Protein AF-D8PUA5-F1 (afdb_monomer_lite)

Organism: Schizophyllum commune (strain H4-8 / FGSC 9210) (NCBI:txid578458)

Radius of gyration: 81.27 Å; chains: 1; bounding box: 158×99×248 Å

Foldseek 3Di:
DDDDDDDDDDDDDDDDDDDDDDDDDDDDDDDDDDDDDDDDDDDDDDDDDDDDDDDDDDDDDDDDDDDDDDDDDDPVVVVVVVPDDDDDDDDDDPPDDPDDPDDDDDDDDDPDDPDPDPDDPPDPPPDPPQPVVNVVVVVVVVVVVVVVVVVVVVVVVVVCVVCPPPVVVVVVVVVVVVVVVVVVVVVVVVVVVVVVVVVVVVVVVVVVVVVVVVVVVVVVVVVVVVVVVVVVVVVVVVVVVVVVVVVVVVVVVVVVVVVVVVVVVVVVVVVVVVVVVVVVCCCVVPVVVVVVVVVVVVVVVVVVVVVVVVVVVVVVVVVVVVVVVVVVVVVPDDPDD

Structure (mmCIF, N/CA/C/O backbone):
data_AF-D8PUA5-F1
#
_entry.id   AF-D8PUA5-F1
#
loop_
_atom_site.group_PDB
_atom_site.id
_atom_site.type_symbol
_atom_site.label_atom_id
_atom_site.label_alt_id
_atom_site.label_comp_id
_atom_site.label_asym_id
_atom_site.label_entity_id
_atom_site.label_seq_id
_atom_site.pdbx_PDB_ins_code
_atom_site.Cartn_x
_atom_site.Cartn_y
_atom_site.Cartn_z
_atom_site.occupancy
_atom_site.B_iso_or_equiv
_atom_site.auth_seq_id
_atom_site.auth_comp_id
_atom_site.auth_asym_id
_atom_site.auth_atom_id
_atom_site.pdbx_PDB_model_num
ATOM 1 N N . MET A 1 1 ? -29.121 -12.055 -41.784 1.00 39.28 1 MET A N 1
ATOM 2 C CA . MET A 1 1 ? -27.957 -11.523 -42.517 1.00 39.28 1 MET A CA 1
ATOM 3 C C . MET A 1 1 ? -28.320 -10.148 -43.047 1.00 39.28 1 MET A C 1
ATOM 5 O O . MET A 1 1 ? -29.285 -10.044 -43.784 1.00 39.28 1 MET A O 1
ATOM 9 N N . SER A 1 2 ? -27.565 -9.148 -42.591 1.00 42.25 2 SER A N 1
ATOM 10 C CA . SER A 1 2 ? -27.255 -7.866 -43.242 1.00 42.25 2 SER A CA 1
ATOM 11 C C . SER A 1 2 ? -28.384 -6.926 -43.679 1.00 42.25 2 SER A C 1
ATOM 13 O O . SER A 1 2 ? -28.923 -7.072 -44.767 1.00 42.25 2 SER A O 1
ATOM 15 N N . SER A 1 3 ? -28.569 -5.850 -42.907 1.00 42.25 3 SER A N 1
ATOM 16 C CA . SER A 1 3 ? -28.647 -4.477 -43.440 1.00 42.25 3 SER A CA 1
ATOM 17 C C . SER A 1 3 ? -28.652 -3.471 -42.282 1.00 42.25 3 SER A C 1
ATOM 19 O O . SER A 1 3 ? -29.702 -3.151 -41.731 1.00 42.25 3 SER A O 1
ATOM 21 N N . ALA A 1 4 ? -27.467 -2.990 -41.903 1.00 40.47 4 ALA A N 1
ATOM 22 C CA . ALA A 1 4 ? -27.287 -1.814 -41.058 1.00 40.47 4 ALA A CA 1
ATOM 23 C C . ALA A 1 4 ? -26.462 -0.796 -41.855 1.00 40.47 4 ALA A C 1
ATOM 25 O O . ALA A 1 4 ? -25.306 -1.059 -42.183 1.00 40.47 4 ALA A O 1
ATOM 26 N N . LEU A 1 5 ? -27.078 0.337 -42.195 1.00 46.88 5 LEU A N 1
ATOM 27 C CA . LEU A 1 5 ? -26.419 1.520 -42.738 1.00 46.88 5 LEU A CA 1
ATOM 28 C C . LEU A 1 5 ? -26.983 2.762 -42.037 1.00 46.88 5 LEU A C 1
ATOM 30 O O . LEU A 1 5 ? -28.173 3.039 -42.119 1.00 46.88 5 LEU A O 1
ATOM 34 N N . ASN A 1 6 ? -26.072 3.443 -41.340 1.00 43.44 6 ASN A N 1
ATOM 35 C CA . ASN A 1 6 ? -25.938 4.878 -41.077 1.00 43.44 6 ASN A CA 1
ATOM 36 C C . ASN A 1 6 ? -27.179 5.773 -40.924 1.00 43.44 6 ASN A C 1
ATOM 38 O O . ASN A 1 6 ? -27.839 6.089 -41.906 1.00 43.44 6 ASN A O 1
ATOM 42 N N . SER A 1 7 ? -27.273 6.421 -39.755 1.00 44.41 7 SER A N 1
ATOM 43 C CA . SER A 1 7 ? -27.306 7.895 -39.676 1.00 44.41 7 SER A CA 1
ATOM 44 C C . SER A 1 7 ? -27.068 8.376 -38.235 1.00 44.41 7 SER A C 1
ATOM 46 O O . SER A 1 7 ? -27.953 8.271 -37.390 1.00 44.41 7 SER A O 1
ATOM 48 N N . MET A 1 8 ? -25.885 8.925 -37.962 1.00 43.50 8 MET A N 1
ATOM 49 C CA . MET A 1 8 ? -25.609 9.779 -36.799 1.00 43.50 8 MET A CA 1
ATOM 50 C C . MET A 1 8 ? -25.380 11.200 -37.319 1.00 43.50 8 MET A C 1
ATOM 52 O O . MET A 1 8 ? -24.553 11.353 -38.222 1.00 43.50 8 MET A O 1
ATOM 56 N N . PRO A 1 9 ? -26.057 12.231 -36.787 1.00 54.94 9 PRO A N 1
ATOM 57 C CA . PRO A 1 9 ? -25.604 13.600 -36.915 1.00 54.94 9 PRO A CA 1
ATOM 58 C C . PRO A 1 9 ? -24.813 14.029 -35.673 1.00 54.94 9 PRO A C 1
ATOM 60 O O . PRO A 1 9 ? -25.189 13.782 -34.529 1.00 54.94 9 PRO A O 1
ATOM 63 N N . ASP A 1 10 ? -23.702 14.680 -35.978 1.00 37.09 10 ASP A N 1
ATOM 64 C CA . ASP A 1 10 ? -22.802 15.442 -35.126 1.00 37.09 10 ASP A CA 1
ATOM 65 C C . ASP A 1 10 ? -23.525 16.618 -34.447 1.00 37.09 10 ASP A C 1
ATOM 67 O O . ASP A 1 10 ? -24.213 17.382 -35.124 1.00 37.09 10 ASP A O 1
ATOM 71 N N . LEU A 1 11 ? -23.353 16.782 -33.131 1.00 40.22 11 LEU A N 1
ATOM 72 C CA . LEU A 1 11 ? -23.628 18.034 -32.421 1.00 40.22 11 LEU A CA 1
ATOM 73 C C . LEU A 1 11 ? -22.627 18.212 -31.275 1.00 40.22 11 LEU A C 1
ATOM 75 O O . LEU A 1 11 ? -22.753 17.666 -30.179 1.00 40.22 11 LEU A O 1
ATOM 79 N N . SER A 1 12 ? -21.635 19.040 -31.568 1.00 39.84 12 SER A N 1
ATOM 80 C CA . SER A 1 12 ? -20.744 19.704 -30.634 1.00 39.84 12 SER A CA 1
ATOM 81 C C . SER A 1 12 ? -21.502 20.775 -29.840 1.00 39.84 12 SER A C 1
ATOM 83 O O . SER A 1 12 ? -21.966 21.762 -30.401 1.00 39.84 12 SER A O 1
ATOM 85 N N . ILE A 1 13 ? -21.586 20.616 -28.516 1.00 41.22 13 ILE A N 1
ATOM 86 C CA . ILE A 1 13 ? -21.896 21.707 -27.581 1.00 41.22 13 ILE A CA 1
ATOM 87 C C . ILE A 1 13 ? -20.885 21.651 -26.437 1.00 41.22 13 ILE A C 1
ATOM 89 O O . ILE A 1 13 ? -20.855 20.734 -25.619 1.00 41.22 13 ILE A O 1
ATOM 93 N N . ALA A 1 14 ? -20.020 22.659 -26.427 1.00 42.94 14 ALA A N 1
ATOM 94 C CA . ALA A 1 14 ? -19.209 23.047 -25.294 1.00 42.94 14 ALA A CA 1
ATOM 95 C C . ALA A 1 14 ? -20.002 24.076 -24.486 1.00 42.94 14 ALA A C 1
ATOM 97 O O . ALA A 1 14 ? -20.440 25.068 -25.064 1.00 42.94 14 ALA A O 1
ATOM 98 N N . GLN A 1 15 ? -20.136 23.883 -23.171 1.00 41.97 15 GLN A N 1
ATOM 99 C CA . GLN A 1 15 ? -20.240 24.990 -22.219 1.00 41.97 15 GLN A CA 1
ATOM 100 C C . GLN A 1 15 ? -19.964 24.527 -20.779 1.00 41.97 15 GLN A C 1
ATOM 102 O O . GLN A 1 15 ? -20.654 23.696 -20.199 1.00 41.97 15 GLN A O 1
ATOM 107 N N . SER A 1 16 ? -18.877 25.101 -20.267 1.00 42.56 16 SER A N 1
ATOM 108 C CA . SER A 1 16 ? -18.397 25.222 -18.890 1.00 42.56 16 SER A CA 1
ATOM 109 C C . SER A 1 16 ? -19.487 25.482 -17.843 1.00 42.56 16 SER A C 1
ATOM 111 O O . SER A 1 16 ? -20.170 26.494 -17.959 1.00 42.56 16 SER A O 1
ATOM 113 N N . VAL A 1 17 ? -19.549 24.657 -16.782 1.00 40.66 17 VAL A N 1
ATOM 114 C CA . VAL A 1 17 ? -20.020 25.045 -15.433 1.00 40.66 17 VAL A CA 1
ATOM 115 C C . VAL A 1 17 ? -19.382 24.141 -14.354 1.00 40.66 17 VAL A C 1
ATOM 117 O O . VAL A 1 17 ? -19.617 22.939 -14.345 1.00 40.66 17 VAL A O 1
ATOM 120 N N . GLY A 1 18 ? -18.652 24.745 -13.403 1.00 35.59 18 GLY A N 1
ATOM 121 C CA . GLY A 1 18 ? -18.771 24.427 -11.966 1.00 35.59 18 GLY A CA 1
ATOM 122 C C . GLY A 1 18 ? -17.782 23.452 -11.302 1.00 35.59 18 GLY A C 1
ATOM 123 O O . GLY A 1 18 ? -18.088 22.275 -11.166 1.00 35.59 18 GLY A O 1
ATOM 124 N N . ASN A 1 19 ? -16.700 23.984 -10.715 1.00 41.50 19 ASN A N 1
ATOM 125 C CA . ASN A 1 19 ? -16.002 23.388 -9.562 1.00 41.50 19 ASN A CA 1
ATOM 126 C C . ASN A 1 19 ? -16.194 24.307 -8.336 1.00 41.50 19 ASN A C 1
ATOM 128 O O . ASN A 1 19 ? -15.905 25.499 -8.463 1.00 41.50 19 ASN A O 1
ATOM 132 N N . PRO A 1 20 ? -16.617 23.812 -7.158 1.00 52.25 20 PRO A N 1
ATOM 133 C CA . PRO A 1 20 ? -16.499 24.551 -5.904 1.00 52.25 20 PRO A CA 1
ATOM 134 C C . PRO A 1 20 ? -15.255 24.109 -5.109 1.00 52.25 20 PRO A C 1
ATOM 136 O O . PRO A 1 20 ? -15.125 22.946 -4.729 1.00 52.25 20 PRO A O 1
ATOM 139 N N . GLU A 1 21 ? -14.349 25.051 -4.831 1.00 42.03 21 GLU A N 1
ATOM 140 C CA . GLU A 1 21 ? -13.255 24.885 -3.867 1.00 42.03 21 GLU A CA 1
ATOM 141 C C . GLU A 1 21 ? -13.767 25.104 -2.434 1.00 42.03 21 GLU A C 1
ATOM 143 O O . GLU A 1 21 ? -14.346 26.142 -2.108 1.00 42.03 21 GLU A O 1
ATOM 148 N N . PHE A 1 22 ? -13.528 24.128 -1.556 1.00 39.06 22 PHE A N 1
ATOM 149 C CA . PHE A 1 22 ? -13.761 24.244 -0.118 1.00 39.06 22 PHE A CA 1
ATOM 150 C C . PHE A 1 22 ? -12.543 24.887 0.559 1.00 39.06 22 PHE A C 1
ATOM 152 O O . PHE A 1 22 ? -11.505 24.252 0.731 1.00 39.06 22 PHE A O 1
ATOM 159 N N . SER A 1 23 ? -12.685 26.147 0.974 1.00 38.56 23 SER A N 1
ATOM 160 C CA . SER A 1 23 ? -11.710 26.871 1.796 1.00 38.56 23 SER A CA 1
ATOM 161 C C . SER A 1 23 ? -12.024 26.678 3.284 1.00 38.56 23 SER A C 1
ATOM 163 O O . SER A 1 23 ? -13.015 27.208 3.789 1.00 38.56 23 SER A O 1
ATOM 165 N N . LEU A 1 24 ? -11.178 25.935 4.001 1.00 47.19 24 LEU A N 1
ATOM 166 C CA . LEU A 1 24 ? -11.279 25.719 5.448 1.00 47.19 24 LEU A CA 1
ATOM 167 C C . LEU A 1 24 ? -10.376 26.692 6.226 1.00 47.19 24 LEU A C 1
ATOM 169 O O . LEU A 1 24 ? -9.161 26.544 6.264 1.00 47.19 24 LEU A O 1
ATOM 173 N N . GLY A 1 25 ? -11.026 27.676 6.853 1.00 38.00 25 GLY A N 1
ATOM 174 C CA . GLY A 1 25 ? -10.937 27.973 8.289 1.00 38.00 25 GLY A CA 1
ATOM 175 C C . GLY A 1 25 ? -9.576 28.229 8.944 1.00 38.00 25 GLY A C 1
ATOM 176 O O . GLY A 1 25 ? -8.865 27.308 9.331 1.00 38.00 25 GLY A O 1
ATOM 177 N N . SER A 1 26 ? -9.323 29.507 9.236 1.00 39.88 26 SER A N 1
ATOM 178 C CA . SER A 1 26 ? -8.392 29.993 10.257 1.00 39.88 26 SER A CA 1
ATOM 179 C C . SER A 1 26 ? -8.729 29.484 11.664 1.00 39.88 26 SER A C 1
ATOM 181 O O . SER A 1 26 ? -9.828 29.727 12.157 1.00 39.88 26 SER A O 1
ATOM 183 N N . ILE A 1 27 ? -7.740 28.911 12.357 1.00 41.44 27 ILE A N 1
ATOM 184 C CA . ILE A 1 27 ? -7.702 28.829 13.823 1.00 41.44 27 ILE A CA 1
ATOM 185 C C . ILE A 1 27 ? -6.272 29.087 14.326 1.00 41.44 27 ILE A C 1
ATOM 187 O O . ILE A 1 27 ? -5.369 28.280 14.137 1.00 41.44 27 ILE A O 1
ATOM 191 N N . SER A 1 28 ? -6.051 30.212 15.001 1.00 38.34 28 SER A N 1
ATOM 192 C CA . SER A 1 28 ? -4.899 30.376 15.895 1.00 38.34 28 SER A CA 1
ATOM 193 C C . SER A 1 28 ? -5.367 31.095 17.153 1.00 38.34 28 SER A C 1
ATOM 195 O O . SER A 1 28 ? -5.605 32.303 17.159 1.00 38.34 28 SER A O 1
ATOM 197 N N . SER A 1 29 ? -5.563 30.288 18.188 1.00 39.47 29 SER A N 1
ATOM 198 C CA . SER A 1 29 ? -6.001 30.624 19.535 1.00 39.47 29 SER A CA 1
ATOM 199 C C . SER A 1 29 ? -4.960 31.439 20.298 1.00 39.47 29 SER A C 1
ATOM 201 O O . SER A 1 29 ? -3.779 31.092 20.322 1.00 39.47 29 SER A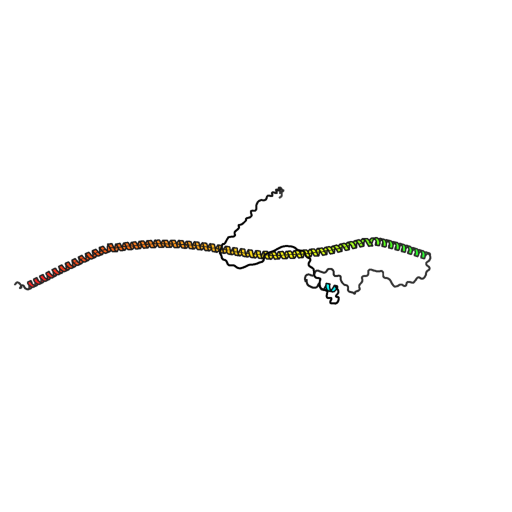 O 1
ATOM 203 N N . GLY A 1 30 ? -5.431 32.480 20.984 1.00 38.94 30 GLY A N 1
ATOM 204 C CA . GLY A 1 30 ? -4.669 33.198 21.994 1.00 38.94 30 GLY A CA 1
ATOM 205 C C . GLY A 1 30 ? -4.496 32.387 23.280 1.00 38.94 30 GLY A C 1
ATOM 206 O O . GLY A 1 30 ? -5.404 31.686 23.721 1.00 38.94 30 GLY A O 1
ATOM 207 N N . PHE A 1 31 ? -3.332 32.544 23.904 1.00 39.53 31 PHE A N 1
ATOM 208 C CA . PHE A 1 31 ? -3.098 32.205 25.302 1.00 39.53 31 PHE A CA 1
ATOM 209 C C . PHE A 1 31 ? -2.281 33.327 25.951 1.00 39.53 31 PHE A C 1
ATOM 211 O O . PHE A 1 31 ? -1.366 33.881 25.341 1.00 39.53 31 PHE A O 1
ATOM 218 N N . SER A 1 32 ? -2.660 33.695 27.173 1.00 34.50 32 SER A N 1
ATOM 219 C CA . SER A 1 32 ? -2.271 34.924 27.864 1.00 34.50 32 SER A CA 1
ATOM 220 C C . SER A 1 32 ? -1.604 34.628 29.219 1.00 34.50 32 SER A C 1
ATOM 222 O O . SER A 1 32 ? -2.211 33.969 30.057 1.00 34.50 32 SER A O 1
ATOM 224 N N . THR A 1 33 ? -0.438 35.268 29.454 1.00 39.69 33 THR A N 1
ATOM 225 C CA . THR A 1 33 ? 0.183 35.750 30.735 1.00 39.69 33 THR A CA 1
ATOM 226 C C . THR A 1 33 ? 0.835 34.769 31.746 1.00 39.69 33 THR A C 1
ATOM 228 O O . THR A 1 33 ? 0.482 33.595 31.705 1.00 39.69 33 THR A O 1
ATOM 231 N N . PRO A 1 34 ? 1.712 35.213 32.713 1.00 56.69 34 PRO A N 1
ATOM 232 C CA . PRO A 1 34 ? 2.270 36.572 32.999 1.00 56.69 34 PRO A CA 1
ATOM 233 C C . PRO A 1 34 ? 3.797 36.723 33.369 1.00 56.69 34 PRO A C 1
ATOM 235 O O . PRO A 1 34 ? 4.463 35.796 33.804 1.00 56.69 34 PRO A O 1
ATOM 238 N N . ALA A 1 35 ? 4.278 37.985 33.275 1.00 37.44 35 ALA A N 1
ATOM 239 C CA . ALA A 1 35 ? 5.205 38.804 34.117 1.00 37.44 35 ALA A CA 1
ATOM 240 C C . ALA A 1 35 ? 6.590 38.327 34.676 1.00 37.44 35 ALA A C 1
ATOM 242 O O . ALA A 1 35 ? 6.645 37.475 35.551 1.00 37.44 35 ALA A O 1
ATOM 243 N N . ARG A 1 36 ? 7.684 39.094 34.407 1.00 35.47 36 ARG A N 1
ATOM 244 C CA . ARG A 1 36 ? 8.315 40.140 35.292 1.00 35.47 36 ARG A CA 1
ATOM 245 C C . ARG A 1 36 ? 9.844 40.376 35.056 1.00 35.47 36 ARG A C 1
ATOM 247 O O . ARG A 1 36 ? 10.670 39.504 35.263 1.00 35.47 36 ARG A O 1
ATOM 254 N N . LYS A 1 37 ? 10.165 41.631 34.689 1.00 39.25 37 LYS A N 1
ATOM 255 C CA . LYS A 1 37 ? 11.396 42.481 34.739 1.00 39.25 37 LYS A CA 1
ATOM 256 C C . LYS A 1 37 ? 12.709 41.963 35.393 1.00 39.25 37 LYS A C 1
ATOM 258 O O . LYS A 1 37 ? 12.671 41.651 36.574 1.00 39.25 37 LYS A O 1
ATOM 263 N N . THR A 1 38 ? 13.869 42.188 34.738 1.00 40.41 38 THR A N 1
ATOM 264 C CA . THR A 1 38 ? 14.977 43.100 35.172 1.00 40.41 38 THR A CA 1
ATOM 265 C C . THR A 1 38 ? 16.041 43.343 34.070 1.00 40.41 38 THR A C 1
ATOM 267 O O . THR A 1 38 ? 16.286 42.515 33.204 1.00 40.41 38 THR A O 1
ATOM 270 N N . ASN A 1 39 ? 16.637 44.543 34.105 1.00 37.12 39 ASN A N 1
ATOM 271 C CA . ASN A 1 39 ? 17.612 45.141 33.178 1.00 37.12 39 ASN A CA 1
ATOM 272 C C . ASN A 1 39 ? 18.956 44.394 33.036 1.00 37.12 39 ASN A C 1
ATOM 274 O O . ASN A 1 39 ? 19.532 44.030 34.058 1.00 37.12 39 ASN A O 1
ATOM 278 N N . ARG A 1 40 ? 19.567 44.429 31.832 1.00 39.44 40 ARG A N 1
ATOM 279 C CA . ARG A 1 40 ? 20.875 45.094 31.561 1.00 39.44 40 ARG A CA 1
ATOM 280 C C . ARG A 1 40 ? 21.362 44.944 30.094 1.00 39.44 40 ARG A C 1
ATOM 282 O O . ARG A 1 40 ? 21.729 43.863 29.669 1.00 39.44 40 ARG A O 1
ATOM 289 N N . ARG A 1 41 ? 21.479 46.101 29.419 1.00 36.84 41 ARG A N 1
ATOM 290 C CA . ARG A 1 41 ? 22.655 46.603 28.657 1.00 36.84 41 ARG A CA 1
ATOM 291 C C . ARG A 1 41 ? 23.083 45.927 27.317 1.00 36.84 41 ARG A C 1
ATOM 293 O O . ARG A 1 41 ? 23.867 44.995 27.307 1.00 36.84 41 ARG A O 1
ATOM 300 N N . VAL A 1 42 ? 22.590 46.527 26.219 1.00 41.94 42 VAL A N 1
ATOM 301 C CA . VAL A 1 42 ? 23.179 46.908 24.890 1.00 41.94 42 VAL A CA 1
ATOM 302 C C . VAL A 1 42 ? 24.698 46.724 24.604 1.00 41.94 42 VAL A C 1
ATOM 304 O O . VAL A 1 42 ? 25.455 46.767 25.574 1.00 41.94 42 VAL A O 1
ATOM 307 N N . PRO A 1 43 ? 25.193 46.787 23.324 1.00 53.00 43 PRO A N 1
ATOM 308 C CA . PRO A 1 43 ? 24.493 46.813 22.008 1.00 53.00 43 PRO A CA 1
ATOM 309 C C . PRO A 1 43 ? 25.191 46.091 20.797 1.00 53.00 43 PRO A C 1
ATOM 311 O O . PRO A 1 43 ? 26.327 45.638 20.890 1.00 53.00 43 PRO A O 1
ATOM 314 N N . SER A 1 44 ? 24.518 46.174 19.628 1.00 34.53 44 SER A N 1
ATOM 315 C CA . SER A 1 44 ? 25.053 46.289 18.241 1.00 34.53 44 SER A CA 1
ATOM 316 C C . SER A 1 44 ? 25.548 45.004 17.540 1.00 34.53 44 SER A C 1
ATOM 318 O O . SER A 1 44 ? 26.221 44.186 18.139 1.00 34.53 44 SER A O 1
ATOM 320 N N . THR A 1 45 ? 25.290 44.736 16.253 1.00 37.88 45 THR A N 1
ATOM 321 C CA . THR A 1 45 ? 25.105 45.616 15.084 1.00 37.88 45 THR A CA 1
ATOM 322 C C . THR A 1 45 ? 24.145 45.005 14.053 1.00 37.88 45 THR A C 1
ATOM 324 O O . THR A 1 45 ? 24.084 43.795 13.854 1.00 37.88 45 THR A O 1
ATOM 327 N N . THR A 1 46 ? 23.396 45.886 13.400 1.00 37.41 46 THR A N 1
ATOM 328 C CA . THR A 1 46 ? 22.442 45.646 12.319 1.00 37.41 46 THR A CA 1
ATOM 329 C C . THR A 1 46 ? 23.095 45.733 10.934 1.00 37.41 46 THR A C 1
ATOM 331 O O . THR A 1 46 ? 23.972 46.560 10.714 1.00 37.41 46 THR A O 1
ATOM 334 N N . SER A 1 47 ? 22.549 44.930 10.017 1.00 39.34 47 SER A N 1
ATOM 335 C CA . SER A 1 47 ? 22.137 45.262 8.640 1.00 39.34 47 SER A CA 1
ATOM 336 C C . SER A 1 47 ? 23.146 45.651 7.543 1.00 39.34 47 SER A C 1
ATOM 338 O O . SER A 1 47 ? 23.820 46.668 7.598 1.00 39.34 47 SER A O 1
ATOM 340 N N . ALA A 1 48 ? 23.076 44.854 6.465 1.00 37.62 48 ALA A N 1
ATOM 341 C CA . ALA A 1 48 ? 22.748 45.233 5.082 1.00 37.62 48 ALA A CA 1
ATOM 342 C C . ALA A 1 48 ? 23.310 46.537 4.493 1.00 37.62 48 ALA A C 1
ATOM 344 O O . ALA A 1 48 ? 22.957 47.612 4.962 1.00 37.62 48 ALA A O 1
ATOM 345 N N . THR A 1 49 ? 23.948 46.451 3.314 1.00 37.88 49 THR A N 1
ATOM 346 C CA . THR A 1 49 ? 23.437 47.075 2.069 1.00 37.88 49 THR A CA 1
ATOM 347 C C . THR A 1 49 ? 24.197 46.635 0.808 1.00 37.88 49 THR A C 1
ATOM 349 O O . THR A 1 49 ? 25.289 46.078 0.855 1.00 37.88 49 THR A O 1
ATOM 352 N N . THR A 1 50 ? 23.529 46.872 -0.317 1.00 43.03 50 THR A N 1
ATOM 353 C CA . THR A 1 50 ? 23.754 46.492 -1.713 1.00 43.03 50 THR A CA 1
ATOM 354 C C . THR A 1 50 ? 24.578 47.507 -2.526 1.00 43.03 50 THR A C 1
ATOM 356 O O . THR A 1 50 ? 24.267 48.692 -2.480 1.00 43.03 50 THR A O 1
ATOM 359 N N . ALA A 1 51 ? 25.460 46.980 -3.395 1.00 39.00 51 ALA A N 1
ATOM 360 C CA . ALA A 1 51 ? 25.942 47.525 -4.687 1.00 39.00 51 ALA A CA 1
ATOM 361 C C . ALA A 1 51 ? 26.867 48.781 -4.687 1.00 39.00 51 ALA A C 1
ATOM 363 O O . ALA A 1 51 ? 27.067 49.412 -3.657 1.00 39.00 51 ALA A O 1
ATOM 364 N N . PRO A 1 52 ? 27.438 49.183 -5.846 1.00 51.59 52 PRO A N 1
ATOM 365 C CA . PRO A 1 52 ? 28.495 48.500 -6.607 1.00 51.59 52 PRO A CA 1
ATOM 366 C C . PRO A 1 52 ? 29.710 49.433 -6.847 1.00 51.59 52 PRO A C 1
ATOM 368 O O . PRO A 1 52 ? 29.543 50.642 -6.986 1.00 51.59 52 PRO A O 1
ATOM 371 N N . SER A 1 53 ? 30.939 48.911 -6.955 1.00 36.34 53 SER A N 1
ATOM 372 C CA . SER A 1 53 ? 32.074 49.741 -7.395 1.00 36.34 53 SER A CA 1
ATOM 373 C C . SER A 1 53 ? 33.150 48.952 -8.137 1.00 36.34 53 SER A C 1
ATOM 375 O O . SER A 1 53 ? 33.567 47.869 -7.731 1.00 36.34 53 SER A O 1
ATOM 377 N N . SER A 1 54 ? 33.555 49.529 -9.261 1.00 52.44 54 SER A N 1
ATOM 378 C CA . SER A 1 54 ? 34.538 49.083 -10.238 1.00 52.44 54 SER A CA 1
ATOM 379 C C . SER A 1 54 ? 35.971 49.391 -9.796 1.00 52.44 54 SER A C 1
ATOM 381 O O . SER A 1 54 ? 36.319 50.559 -9.627 1.00 52.44 54 SER A O 1
ATOM 383 N N . ALA A 1 55 ? 36.827 48.369 -9.719 1.00 49.09 55 ALA A N 1
ATOM 384 C CA . ALA A 1 55 ? 38.283 48.514 -9.782 1.00 49.09 55 ALA A CA 1
ATOM 385 C C . ALA A 1 55 ? 38.925 47.207 -10.301 1.00 49.09 55 ALA A C 1
ATOM 387 O O . ALA A 1 55 ? 38.491 46.125 -9.897 1.00 49.09 55 ALA A O 1
ATOM 388 N N . PRO A 1 56 ? 39.929 47.268 -11.198 1.00 46.28 56 PRO A N 1
ATOM 389 C CA . PRO A 1 56 ? 40.565 46.079 -11.758 1.00 46.28 56 PRO A CA 1
ATOM 390 C C . PRO A 1 56 ? 41.551 45.463 -10.755 1.00 46.28 56 PRO A C 1
ATOM 392 O O . PRO A 1 56 ? 42.470 46.129 -10.281 1.00 46.28 56 PRO A O 1
ATOM 395 N N . VAL A 1 57 ? 41.376 44.177 -10.445 1.00 39.19 57 VAL A N 1
ATOM 396 C CA . VAL A 1 57 ? 42.317 43.405 -9.622 1.00 39.19 57 VAL A CA 1
ATOM 397 C C . VAL A 1 57 ? 43.397 42.802 -10.519 1.00 39.19 57 VAL A C 1
ATOM 399 O O . VAL A 1 57 ? 43.116 42.001 -11.408 1.00 39.19 57 VAL A O 1
ATOM 402 N N . SER A 1 58 ? 44.641 43.205 -10.259 1.00 42.50 58 SER A N 1
ATOM 403 C CA . SER A 1 58 ? 45.869 42.662 -10.837 1.00 42.50 58 SER A CA 1
ATOM 404 C C . SER A 1 58 ? 45.997 41.155 -10.606 1.00 42.50 58 SER A C 1
ATOM 406 O O . SER A 1 58 ? 45.996 40.686 -9.470 1.00 42.50 58 SER A O 1
ATOM 408 N N . THR A 1 59 ? 46.182 40.395 -11.683 1.00 51.66 59 THR A N 1
ATOM 409 C CA . THR A 1 59 ? 46.569 38.980 -11.632 1.00 51.66 59 THR A CA 1
ATOM 410 C C . THR A 1 59 ? 48.084 38.855 -11.415 1.00 51.66 59 THR A C 1
ATOM 412 O O . THR A 1 59 ? 48.835 39.459 -12.185 1.00 51.66 59 THR A O 1
ATOM 415 N N . PRO A 1 60 ? 48.582 38.076 -10.438 1.00 51.78 60 PRO A N 1
ATOM 416 C CA . PRO A 1 60 ? 50.007 37.770 -10.353 1.00 51.78 60 PRO A CA 1
ATOM 417 C C . PRO A 1 60 ? 50.427 36.721 -11.403 1.00 51.78 60 PRO A C 1
ATOM 419 O O . PRO A 1 60 ? 49.709 35.757 -11.664 1.00 51.78 60 PRO A O 1
ATOM 422 N N . SER A 1 61 ? 51.603 36.930 -12.005 1.00 49.97 61 SER A N 1
ATOM 423 C CA . SER A 1 61 ? 52.247 36.083 -13.024 1.00 49.97 61 SER A CA 1
ATOM 424 C C . SER A 1 61 ? 52.525 34.636 -12.564 1.00 49.97 61 SER A C 1
ATOM 426 O O . SER A 1 61 ? 52.751 34.411 -11.373 1.00 49.97 61 SER A O 1
ATOM 428 N N . PRO A 1 62 ? 52.590 33.652 -13.488 1.00 60.72 62 PRO A N 1
ATOM 429 C CA . PRO A 1 62 ? 52.868 32.253 -13.154 1.00 60.72 62 PRO A CA 1
ATOM 430 C C . PRO A 1 62 ? 54.358 32.004 -12.825 1.00 60.72 62 PRO A C 1
ATOM 432 O O . PRO A 1 62 ? 55.227 32.727 -13.322 1.00 60.72 62 PRO A O 1
ATOM 435 N N . PRO A 1 63 ? 54.680 30.976 -12.012 1.00 56.22 63 PRO A N 1
ATOM 436 C CA . PRO A 1 63 ? 56.046 30.694 -11.574 1.00 56.22 63 PRO A CA 1
ATOM 437 C C . PRO A 1 63 ? 56.903 30.029 -12.672 1.00 56.22 63 PRO A C 1
ATOM 439 O O . PRO A 1 63 ? 56.368 29.411 -13.598 1.00 56.22 63 PRO A O 1
ATOM 442 N N . PRO A 1 64 ? 58.245 30.130 -12.580 1.00 51.47 64 PRO A N 1
ATOM 443 C CA . PRO A 1 64 ? 59.159 29.711 -13.636 1.00 51.47 64 PRO A CA 1
ATOM 444 C C . PRO A 1 64 ? 59.336 28.189 -13.724 1.00 51.47 64 PRO A C 1
ATOM 446 O O . PRO A 1 64 ? 59.351 27.457 -12.736 1.00 51.47 64 PRO A O 1
ATOM 449 N N . THR A 1 65 ? 59.534 27.728 -14.957 1.00 45.44 65 THR A N 1
ATOM 450 C CA . THR A 1 65 ? 59.786 26.340 -15.345 1.00 45.44 65 THR A CA 1
ATOM 451 C C . THR A 1 65 ? 61.155 25.848 -14.865 1.00 45.44 65 THR A C 1
ATOM 453 O O . THR A 1 65 ? 62.183 26.330 -15.343 1.00 45.44 65 THR A O 1
ATOM 456 N N . ASN A 1 66 ? 61.188 24.815 -14.020 1.00 38.59 66 ASN A N 1
ATOM 457 C CA . ASN A 1 66 ? 62.408 24.047 -13.763 1.00 38.59 66 ASN A CA 1
ATOM 458 C C . ASN A 1 66 ? 62.527 22.889 -14.763 1.00 38.59 66 ASN A C 1
ATOM 460 O O . ASN A 1 66 ? 61.855 21.864 -14.658 1.00 38.59 66 ASN A O 1
ATOM 464 N N . ARG A 1 67 ? 63.420 23.063 -15.744 1.00 44.66 67 ARG A N 1
ATOM 465 C CA . ARG A 1 67 ? 63.902 22.002 -16.636 1.00 44.66 67 ARG A CA 1
ATOM 466 C C . ARG A 1 67 ? 64.776 21.024 -15.842 1.00 44.66 67 ARG A C 1
ATOM 468 O O . ARG A 1 67 ? 65.908 21.356 -15.503 1.00 44.66 67 ARG A O 1
ATOM 475 N N . ARG A 1 68 ? 64.302 19.793 -15.635 1.00 38.12 68 ARG A N 1
ATOM 476 C CA . ARG A 1 68 ? 65.167 18.616 -15.444 1.00 38.12 68 ARG A CA 1
ATOM 477 C C . ARG A 1 68 ? 65.155 17.786 -16.729 1.00 38.12 68 ARG A C 1
ATOM 479 O O . ARG A 1 68 ? 64.094 17.475 -17.259 1.00 38.12 68 ARG A O 1
ATOM 486 N N . LYS A 1 69 ? 66.353 17.516 -17.253 1.00 50.25 69 LYS A N 1
ATOM 487 C CA . LYS A 1 69 ? 66.619 16.646 -18.406 1.00 50.25 69 LYS A CA 1
ATOM 488 C C . LYS A 1 69 ? 66.345 15.192 -18.011 1.00 50.25 69 LYS A C 1
ATOM 490 O O . LYS A 1 69 ? 66.995 14.710 -17.096 1.00 50.25 69 LYS A O 1
ATOM 495 N N . GLU A 1 70 ? 65.464 14.524 -18.746 1.00 40.06 70 GLU A N 1
ATOM 496 C CA . GLU A 1 70 ? 65.298 13.063 -18.801 1.00 40.06 70 GLU A CA 1
ATOM 497 C C . GLU A 1 70 ? 65.049 12.671 -20.275 1.00 40.06 70 GLU A C 1
ATOM 499 O O . GLU A 1 70 ? 64.589 13.517 -21.057 1.00 40.06 70 GLU A O 1
ATOM 504 N N . PRO A 1 71 ? 65.430 11.455 -20.708 1.00 45.69 71 PRO A N 1
ATOM 505 C CA . PRO A 1 71 ? 65.664 11.133 -22.109 1.00 45.69 71 PRO A CA 1
ATOM 506 C C . PRO A 1 71 ? 64.357 11.033 -22.900 1.00 45.69 71 PRO A C 1
ATOM 508 O O . PRO A 1 71 ? 63.321 10.588 -22.408 1.00 45.69 71 PRO A O 1
ATOM 511 N N . ALA A 1 72 ? 64.414 11.456 -24.162 1.00 48.47 72 ALA A N 1
ATOM 512 C CA . ALA A 1 72 ? 63.275 11.484 -25.066 1.00 48.47 72 ALA A CA 1
ATOM 513 C C . ALA A 1 72 ? 62.735 10.067 -25.338 1.00 48.47 72 ALA A C 1
ATOM 515 O O . ALA A 1 72 ? 63.296 9.312 -26.129 1.00 48.47 72 ALA A O 1
ATOM 516 N N . MET A 1 73 ? 61.610 9.723 -24.713 1.00 51.41 73 MET A N 1
ATOM 517 C CA . MET A 1 73 ? 60.764 8.604 -25.132 1.00 51.41 73 MET A CA 1
ATOM 518 C C . MET A 1 73 ? 59.830 9.084 -26.248 1.00 51.41 73 MET A C 1
ATOM 520 O O . MET A 1 73 ? 59.171 10.117 -26.110 1.00 51.41 73 MET A O 1
ATOM 524 N N . SER A 1 74 ? 59.788 8.352 -27.364 1.00 62.47 74 SER A N 1
ATOM 525 C CA . SER A 1 74 ? 58.967 8.715 -28.521 1.00 62.47 74 SER A CA 1
ATOM 526 C C . SER A 1 74 ? 57.472 8.701 -28.178 1.00 62.47 74 SER A C 1
ATOM 528 O O . SER A 1 74 ? 56.993 7.872 -27.398 1.00 62.47 74 SER A O 1
ATOM 530 N N . LEU A 1 75 ? 56.725 9.621 -28.799 1.00 52.53 75 LEU A N 1
ATOM 531 C CA . LEU A 1 75 ? 55.274 9.791 -28.634 1.00 52.53 75 LEU A CA 1
ATOM 532 C C . LEU A 1 75 ? 54.484 8.486 -28.841 1.00 52.53 75 LEU A C 1
ATOM 534 O O . LEU A 1 75 ? 53.433 8.309 -28.234 1.00 52.53 75 LEU A O 1
ATOM 538 N N . SER A 1 76 ? 55.027 7.538 -29.609 1.00 51.91 76 SER A N 1
ATOM 539 C CA . SER A 1 76 ? 54.429 6.227 -29.869 1.00 51.91 76 SER A CA 1
ATOM 540 C C . SER A 1 76 ? 54.235 5.374 -28.608 1.00 51.91 76 SER A C 1
ATOM 542 O O . SER A 1 76 ? 53.213 4.706 -28.494 1.00 51.91 76 SER A O 1
ATOM 544 N N . ARG A 1 77 ? 55.151 5.419 -27.624 1.00 55.59 77 ARG A N 1
ATOM 545 C CA . ARG A 1 77 ? 55.017 4.618 -26.385 1.00 55.59 77 ARG A CA 1
ATOM 546 C C . ARG A 1 77 ? 54.024 5.203 -25.385 1.00 55.59 77 ARG A C 1
ATOM 548 O O . ARG A 1 77 ? 53.398 4.449 -24.652 1.00 55.59 77 ARG A O 1
ATOM 555 N N . ARG A 1 78 ? 53.843 6.528 -25.366 1.00 54.28 78 ARG A N 1
ATOM 556 C CA . ARG A 1 78 ? 52.860 7.186 -24.485 1.00 54.28 78 ARG A CA 1
ATOM 557 C C . ARG A 1 78 ? 51.416 6.860 -24.868 1.00 54.28 78 ARG A C 1
ATOM 559 O O . ARG A 1 78 ? 50.578 6.751 -23.986 1.00 54.28 78 ARG A O 1
ATOM 566 N N . LEU A 1 79 ? 51.151 6.660 -26.158 1.00 53.59 79 LEU A N 1
ATOM 567 C CA . LEU A 1 79 ? 49.842 6.229 -26.661 1.00 53.59 79 LEU A CA 1
ATOM 568 C C . LEU A 1 79 ? 49.559 4.740 -26.411 1.00 53.59 79 LEU A C 1
ATOM 570 O O . LEU A 1 79 ? 48.401 4.356 -26.356 1.00 53.59 79 LEU A O 1
ATOM 574 N N . SER A 1 80 ? 50.595 3.914 -26.220 1.00 52.41 80 SER A N 1
ATOM 575 C CA . SER A 1 80 ? 50.431 2.475 -25.951 1.00 52.41 80 SER A CA 1
ATOM 576 C C . SER A 1 80 ? 50.102 2.166 -24.482 1.00 52.41 80 SER A C 1
ATOM 578 O O . SER A 1 80 ? 49.536 1.123 -24.202 1.00 52.41 80 SER A O 1
ATOM 580 N N . ALA A 1 81 ? 50.444 3.060 -23.547 1.00 53.69 81 ALA A N 1
ATOM 581 C CA . ALA A 1 81 ? 50.267 2.847 -22.103 1.00 53.69 81 ALA A CA 1
ATOM 582 C C . ALA A 1 81 ? 48.934 3.384 -21.538 1.00 53.69 81 ALA A C 1
ATOM 584 O O . ALA A 1 81 ? 48.679 3.249 -20.348 1.00 53.69 81 ALA A O 1
ATOM 585 N N . LEU A 1 82 ? 48.102 4.020 -22.368 1.00 48.72 82 LEU A N 1
ATOM 586 C CA . LEU A 1 82 ? 46.772 4.525 -21.991 1.00 48.72 82 LEU A CA 1
ATOM 587 C C . LEU A 1 82 ? 45.634 3.585 -22.415 1.00 48.72 82 LEU A C 1
ATOM 589 O O . LEU A 1 82 ? 44.472 3.945 -22.273 1.00 48.72 82 LEU A O 1
ATOM 593 N N . ASN A 1 83 ? 45.967 2.412 -22.956 1.00 44.78 83 ASN A N 1
ATOM 594 C CA . ASN A 1 83 ? 45.004 1.499 -23.568 1.00 44.78 83 ASN A CA 1
ATOM 595 C C . ASN A 1 83 ? 44.917 0.145 -22.848 1.00 44.78 83 ASN A C 1
ATOM 597 O O . ASN A 1 83 ? 44.464 -0.821 -23.450 1.00 44.78 83 ASN A O 1
ATOM 601 N N . ASP A 1 84 ? 45.389 0.080 -21.600 1.00 53.69 84 ASP A N 1
ATOM 602 C CA . ASP A 1 84 ? 45.541 -1.162 -20.839 1.00 53.69 84 ASP A CA 1
ATOM 603 C C . ASP A 1 84 ? 44.993 -1.000 -19.409 1.00 53.69 84 ASP A C 1
ATOM 605 O O . ASP A 1 84 ? 45.751 -0.873 -18.449 1.00 53.69 84 ASP A O 1
ATOM 609 N N . HIS A 1 85 ? 43.664 -0.912 -19.282 1.00 43.91 85 HIS A N 1
ATOM 610 C CA . HIS A 1 85 ? 42.923 -1.471 -18.143 1.00 43.91 85 HIS A CA 1
ATOM 611 C C . HIS A 1 85 ? 41.411 -1.490 -18.414 1.00 43.91 85 HIS A C 1
ATOM 613 O O . HIS A 1 85 ? 40.811 -0.443 -18.652 1.00 43.91 85 HIS A O 1
ATOM 619 N N . ASP A 1 86 ? 40.879 -2.707 -18.314 1.00 40.91 86 ASP A N 1
ATOM 620 C CA . ASP A 1 86 ? 39.509 -3.132 -18.020 1.00 40.91 86 ASP A CA 1
ATOM 621 C C . ASP A 1 86 ? 38.391 -2.821 -19.026 1.00 40.91 86 ASP A C 1
ATOM 623 O O . ASP A 1 86 ? 37.824 -1.736 -19.043 1.00 40.91 86 ASP A O 1
ATOM 627 N N . ASP A 1 87 ? 38.036 -3.847 -19.808 1.00 38.91 87 ASP A N 1
ATOM 628 C CA . ASP A 1 87 ? 36.661 -4.362 -19.881 1.00 38.91 87 ASP A CA 1
ATOM 629 C C . ASP A 1 87 ? 36.693 -5.788 -20.474 1.00 38.91 87 ASP A C 1
ATOM 631 O O . ASP A 1 87 ? 36.862 -5.993 -21.678 1.00 38.91 87 ASP A O 1
ATOM 635 N N . ASP A 1 88 ? 36.554 -6.790 -19.601 1.00 47.75 88 ASP A N 1
ATOM 636 C CA . ASP A 1 88 ? 36.045 -8.112 -19.972 1.00 47.75 88 ASP A CA 1
ATOM 637 C C . ASP A 1 88 ? 34.593 -7.940 -20.442 1.00 47.75 88 ASP A C 1
ATOM 639 O O . ASP A 1 88 ? 33.809 -7.334 -19.713 1.00 47.75 88 ASP A O 1
ATOM 643 N N . ILE A 1 89 ? 34.239 -8.493 -21.614 1.00 41.72 89 ILE A N 1
ATOM 644 C CA . ILE A 1 89 ? 32.941 -9.102 -21.997 1.00 41.72 89 ILE A CA 1
ATOM 645 C C . ILE A 1 89 ? 32.729 -9.020 -23.527 1.00 41.72 89 ILE A C 1
ATOM 647 O O . ILE A 1 89 ? 32.575 -7.951 -24.110 1.00 41.72 89 ILE A O 1
ATOM 651 N N . MET A 1 90 ? 32.599 -10.218 -24.111 1.00 42.06 90 MET 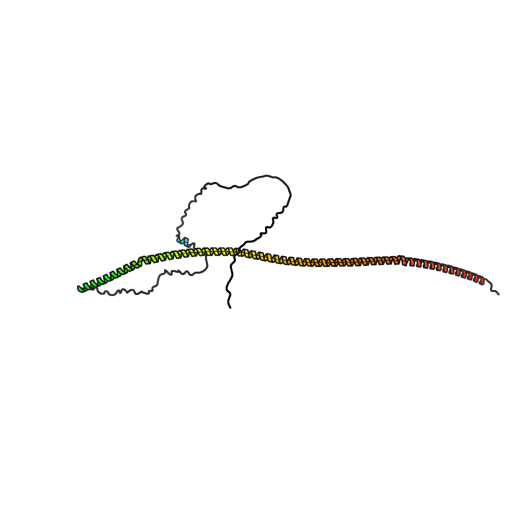A N 1
ATOM 652 C CA . MET A 1 90 ? 32.015 -10.582 -25.414 1.00 42.06 90 MET A CA 1
ATOM 653 C C . MET A 1 90 ? 32.888 -10.368 -26.656 1.00 42.06 90 MET A C 1
ATOM 655 O O . MET A 1 90 ? 32.955 -9.300 -27.257 1.00 42.06 90 MET A O 1
ATOM 659 N N . GLU A 1 91 ? 33.497 -11.486 -27.053 1.00 50.88 91 GLU A N 1
ATOM 660 C CA . GLU A 1 91 ? 34.034 -11.773 -28.378 1.00 50.88 91 GLU A CA 1
ATOM 661 C C . GLU A 1 91 ? 33.024 -11.379 -29.473 1.00 50.88 91 GLU A C 1
ATOM 663 O O . GLU A 1 91 ? 32.028 -12.068 -29.692 1.00 50.88 91 GLU A O 1
ATOM 668 N N . GLU A 1 92 ? 33.297 -10.287 -30.189 1.00 44.19 92 GLU A N 1
ATOM 669 C CA . GLU A 1 92 ? 32.837 -10.126 -31.565 1.00 44.19 92 GLU A CA 1
ATOM 670 C C . GLU A 1 92 ? 34.028 -10.283 -32.510 1.00 44.19 92 GLU A C 1
ATOM 672 O O . GLU A 1 92 ? 35.088 -9.675 -32.362 1.00 44.19 92 GLU A O 1
ATOM 677 N N . GLU A 1 93 ? 33.808 -11.170 -33.465 1.00 46.25 93 GLU A N 1
ATOM 678 C CA . GLU A 1 93 ? 34.672 -11.605 -34.544 1.00 46.25 93 GLU A CA 1
ATOM 679 C C . GLU A 1 93 ? 35.251 -10.408 -35.324 1.00 46.25 93 GLU A C 1
ATOM 681 O O . GLU A 1 93 ? 34.551 -9.687 -36.037 1.00 46.25 93 GLU A O 1
ATOM 686 N N . ASP A 1 94 ? 36.560 -10.192 -35.185 1.00 40.91 94 ASP A N 1
ATOM 687 C CA . ASP A 1 94 ? 37.335 -9.191 -35.919 1.00 40.91 94 ASP A CA 1
ATOM 688 C C . ASP A 1 94 ? 37.473 -9.619 -37.396 1.00 40.91 94 ASP A C 1
ATOM 690 O O . ASP A 1 94 ? 38.461 -10.226 -37.820 1.00 40.91 94 ASP A O 1
ATOM 694 N N . VAL A 1 95 ? 36.444 -9.341 -38.206 1.00 54.34 95 VAL A N 1
ATOM 695 C CA . VAL A 1 95 ? 36.409 -9.613 -39.658 1.00 54.34 95 VAL A CA 1
ATOM 696 C C . VAL A 1 95 ? 37.240 -8.578 -40.429 1.00 54.34 95 VAL A C 1
ATOM 698 O O . VAL A 1 95 ? 36.764 -7.955 -41.375 1.00 54.34 95 VAL A O 1
ATOM 701 N N . LEU A 1 96 ? 38.500 -8.362 -40.043 1.00 48.78 96 LEU A N 1
ATOM 702 C CA . LEU A 1 96 ? 39.488 -7.717 -40.914 1.00 48.78 96 LEU A CA 1
ATOM 703 C C . LEU A 1 96 ? 40.940 -8.082 -40.558 1.00 48.78 96 LEU A C 1
ATOM 705 O O . LEU A 1 96 ? 41.843 -7.246 -40.569 1.00 48.78 96 LEU A O 1
ATOM 709 N N . GLY A 1 97 ? 41.201 -9.366 -40.313 1.00 37.19 97 GLY A N 1
ATOM 710 C CA . GLY A 1 97 ? 42.562 -9.892 -40.284 1.00 37.19 97 GLY A CA 1
ATOM 711 C C . GLY A 1 97 ? 43.195 -9.884 -41.679 1.00 37.19 97 GLY A C 1
ATOM 712 O O . GLY A 1 97 ? 42.955 -10.783 -42.479 1.00 37.19 97 GLY A O 1
ATOM 713 N N . THR A 1 98 ? 44.053 -8.905 -41.978 1.00 44.69 98 THR A N 1
ATOM 714 C CA . THR A 1 98 ? 45.038 -9.020 -43.069 1.00 44.69 98 THR A CA 1
ATOM 715 C C . THR A 1 98 ? 46.008 -10.163 -42.742 1.00 44.69 98 THR A C 1
ATOM 717 O O . THR A 1 98 ? 46.798 -10.012 -41.802 1.00 44.69 98 THR A O 1
ATOM 720 N N . PRO A 1 99 ? 46.022 -11.295 -43.472 1.00 38.44 99 PRO A N 1
ATOM 721 C CA . PRO A 1 99 ? 46.922 -12.382 -43.142 1.00 38.44 99 PRO A CA 1
ATOM 722 C C . PRO A 1 99 ? 48.297 -12.154 -43.780 1.00 38.44 99 PRO A C 1
ATOM 724 O O . PRO A 1 99 ? 48.448 -12.126 -44.997 1.00 38.44 99 PRO A O 1
ATOM 727 N N . GLY A 1 100 ? 49.322 -12.078 -42.929 1.00 34.72 100 GLY A N 1
ATOM 728 C CA . GLY A 1 100 ? 50.564 -12.818 -43.166 1.00 34.72 100 GLY A CA 1
ATOM 729 C C . GLY A 1 100 ? 51.636 -12.180 -44.051 1.00 34.72 100 GLY A C 1
ATOM 730 O O . GLY A 1 100 ? 51.932 -12.663 -45.138 1.00 34.72 100 GLY A O 1
ATOM 731 N N . ALA A 1 101 ? 52.389 -11.227 -43.500 1.00 45.19 101 ALA A N 1
ATOM 732 C CA . ALA A 1 101 ? 53.760 -10.970 -43.938 1.00 45.19 101 ALA A CA 1
ATOM 733 C C . ALA A 1 101 ? 54.729 -12.004 -43.322 1.00 45.19 101 ALA A C 1
ATOM 735 O O . ALA A 1 101 ? 55.450 -11.681 -42.381 1.00 45.19 101 ALA A O 1
ATOM 736 N N . LYS A 1 102 ? 54.768 -13.249 -43.831 1.00 37.81 102 LYS A N 1
ATOM 737 C CA . LYS A 1 102 ? 55.867 -14.210 -43.575 1.00 37.81 102 LYS A CA 1
ATOM 738 C C . LYS A 1 102 ? 56.116 -15.146 -44.770 1.00 37.81 102 LYS A C 1
ATOM 740 O O . LYS A 1 102 ? 55.439 -16.139 -44.963 1.00 37.81 102 LYS A O 1
ATOM 745 N N . LYS A 1 103 ? 57.150 -14.795 -45.538 1.00 42.94 103 LYS A N 1
ATOM 746 C CA . LYS A 1 103 ? 58.249 -15.634 -46.058 1.00 42.94 103 LYS A CA 1
ATOM 747 C C . LYS A 1 103 ? 58.003 -17.159 -46.229 1.00 42.94 103 LYS A C 1
ATOM 749 O O . LYS A 1 103 ? 57.992 -17.885 -45.241 1.00 42.94 103 LYS A O 1
ATOM 754 N N . LYS A 1 104 ? 58.171 -17.595 -47.494 1.00 36.91 104 LYS A N 1
ATOM 755 C CA . LYS A 1 104 ? 58.752 -18.870 -48.000 1.00 36.91 104 LYS A CA 1
ATOM 756 C C . LYS A 1 104 ? 57.770 -19.994 -48.397 1.00 36.91 104 LYS A C 1
ATOM 758 O O . LYS A 1 104 ? 57.084 -20.544 -47.552 1.00 36.91 104 LYS A O 1
ATOM 763 N N . GLY A 1 105 ? 57.844 -20.379 -49.677 1.00 33.12 105 GLY A N 1
ATOM 764 C CA . GLY A 1 105 ? 57.174 -21.528 -50.312 1.00 33.12 105 GLY A CA 1
ATOM 765 C C . GLY A 1 105 ? 56.661 -21.122 -51.697 1.00 33.12 105 GLY A C 1
ATOM 766 O O . GLY A 1 105 ? 55.678 -20.402 -51.779 1.00 33.12 105 GLY A O 1
ATOM 767 N N . ASN A 1 106 ? 57.474 -21.256 -52.754 1.00 41.97 106 ASN A N 1
ATOM 768 C CA . ASN A 1 106 ? 57.189 -22.171 -53.874 1.00 41.97 106 ASN A CA 1
ATOM 769 C C . ASN A 1 106 ? 55.734 -22.659 -53.922 1.00 41.97 106 ASN A C 1
ATOM 771 O O . ASN A 1 106 ? 55.355 -23.447 -53.066 1.00 41.97 106 ASN A O 1
ATOM 775 N N . ASP A 1 107 ? 54.962 -22.171 -54.894 1.00 37.88 107 ASP A N 1
ATOM 776 C CA . ASP A 1 107 ? 54.304 -22.990 -55.923 1.00 37.88 107 ASP A CA 1
ATOM 777 C C . ASP A 1 107 ? 53.472 -22.082 -56.853 1.00 37.88 107 ASP A C 1
ATOM 779 O O . ASP A 1 107 ? 52.645 -21.280 -56.419 1.00 37.88 107 ASP A O 1
ATOM 783 N N . GLU A 1 108 ? 53.770 -22.166 -58.150 1.00 35.44 108 GLU A N 1
ATOM 784 C CA . GLU A 1 108 ? 53.039 -21.549 -59.263 1.00 35.44 108 GLU A CA 1
ATOM 785 C C . GLU A 1 108 ? 51.615 -22.110 -59.403 1.00 35.44 108 GLU A C 1
ATOM 787 O O . GLU A 1 108 ? 51.336 -23.248 -59.024 1.00 35.44 108 GLU A O 1
ATOM 792 N N . PRO A 1 109 ? 50.719 -21.350 -60.052 1.00 44.12 109 PRO A N 1
ATOM 793 C CA . PRO A 1 109 ? 50.306 -21.816 -61.375 1.00 44.12 109 PRO A CA 1
ATOM 794 C C . PRO A 1 109 ? 50.493 -20.741 -62.454 1.00 44.12 109 PRO A C 1
ATOM 796 O O . PRO A 1 109 ? 49.916 -19.654 -62.411 1.00 44.12 109 PRO A O 1
ATOM 799 N N . GLU A 1 110 ? 51.321 -21.087 -63.437 1.00 40.66 110 GLU A N 1
ATOM 800 C CA . GLU A 1 110 ? 51.682 -20.296 -64.608 1.00 40.66 110 GLU A CA 1
ATOM 801 C C . GLU A 1 110 ? 50.463 -19.996 -65.501 1.00 40.66 110 GLU A C 1
ATOM 803 O O . GLU A 1 110 ? 49.879 -20.878 -66.133 1.00 40.66 110 GLU A O 1
ATOM 808 N N . THR A 1 111 ? 50.122 -18.716 -65.655 1.00 43.81 111 THR A N 1
ATOM 809 C CA . THR A 1 111 ? 49.570 -18.220 -66.924 1.00 43.81 111 THR A CA 1
ATOM 810 C C . THR A 1 111 ? 50.644 -18.368 -68.007 1.00 43.81 111 THR A C 1
ATOM 812 O O . THR A 1 111 ? 51.772 -17.920 -67.778 1.00 43.81 111 THR A O 1
ATOM 815 N N . PRO A 1 112 ? 50.339 -18.948 -69.183 1.00 40.22 112 PRO A N 1
ATOM 816 C CA . PRO A 1 112 ? 51.350 -19.340 -70.154 1.00 40.22 112 PRO A CA 1
ATOM 817 C C . PRO A 1 112 ? 51.954 -18.100 -70.816 1.00 40.22 112 PRO A C 1
ATOM 819 O O . PRO A 1 112 ? 51.417 -17.544 -71.775 1.00 40.22 112 PRO A O 1
ATOM 822 N N . MET A 1 113 ? 53.098 -17.662 -70.299 1.00 40.69 113 MET A N 1
ATOM 823 C CA . MET A 1 113 ? 54.002 -16.791 -71.033 1.00 40.69 113 MET A CA 1
ATOM 824 C C . MET A 1 113 ? 54.719 -17.623 -72.104 1.00 40.69 113 MET A C 1
ATOM 826 O O . MET A 1 113 ? 55.145 -18.745 -71.825 1.00 40.69 113 MET A O 1
ATOM 830 N N . PRO A 1 114 ? 54.896 -17.112 -73.333 1.00 42.28 114 PRO A N 1
ATOM 831 C CA . PRO A 1 114 ? 55.640 -17.832 -74.351 1.00 42.28 114 PRO A CA 1
ATOM 832 C C . PRO A 1 114 ? 57.103 -17.940 -73.908 1.00 42.28 114 PRO A C 1
ATOM 834 O O . PRO A 1 114 ? 57.818 -16.942 -73.780 1.00 42.28 114 PRO A O 1
ATOM 837 N N . ALA A 1 115 ? 57.537 -19.173 -73.653 1.00 37.22 115 ALA A N 1
ATOM 838 C CA . ALA A 1 115 ? 58.895 -19.507 -73.268 1.00 37.22 115 ALA A CA 1
ATOM 839 C C . ALA A 1 115 ? 59.909 -18.937 -74.275 1.00 37.22 115 ALA A C 1
ATOM 841 O O . ALA A 1 115 ? 59.879 -19.226 -75.474 1.00 37.22 115 ALA A O 1
ATOM 842 N N . ARG A 1 116 ? 60.861 -18.147 -73.766 1.00 46.47 116 ARG A N 1
ATOM 843 C CA . ARG A 1 116 ? 62.065 -17.743 -74.500 1.00 46.47 116 ARG A CA 1
ATOM 844 C C . ARG A 1 116 ? 62.934 -18.988 -74.687 1.00 46.47 116 ARG A C 1
ATOM 846 O O . ARG A 1 116 ? 63.672 -19.373 -73.784 1.00 46.47 116 ARG A O 1
ATOM 853 N N . SER A 1 117 ? 62.863 -19.621 -75.858 1.00 37.72 117 SER A N 1
ATOM 854 C CA . SER A 1 117 ? 63.749 -20.735 -76.202 1.00 37.72 117 SER A CA 1
ATOM 855 C C . SER A 1 117 ? 65.175 -20.227 -76.452 1.00 37.72 117 SER A C 1
ATOM 857 O O . SER A 1 117 ? 65.543 -19.836 -77.563 1.00 37.72 117 SER A O 1
ATOM 859 N N . ALA A 1 118 ? 66.019 -20.268 -75.427 1.00 48.72 118 ALA A N 1
ATOM 860 C CA . ALA A 1 118 ? 67.464 -20.252 -75.602 1.00 48.72 118 ALA A CA 1
ATOM 861 C C . ALA A 1 118 ? 67.930 -21.650 -76.043 1.00 48.72 118 ALA A C 1
ATOM 863 O O . ALA A 1 118 ? 68.347 -22.461 -75.224 1.00 48.72 118 ALA A O 1
ATOM 864 N N . LYS A 1 119 ? 67.822 -21.940 -77.345 1.00 41.38 119 LYS A N 1
ATOM 865 C CA . LYS A 1 119 ? 68.703 -22.851 -78.104 1.00 41.38 119 LYS A CA 1
ATOM 866 C C . LYS A 1 119 ? 68.264 -22.884 -79.563 1.00 41.38 119 LYS A C 1
ATOM 868 O O . LYS A 1 119 ? 67.545 -23.767 -80.011 1.00 41.38 119 LYS A O 1
ATOM 873 N N . ARG A 1 120 ? 68.777 -21.918 -80.314 1.00 37.19 120 ARG A N 1
ATOM 874 C CA . ARG A 1 120 ? 69.447 -22.151 -81.593 1.00 37.19 120 ARG A CA 1
ATOM 875 C C . ARG A 1 120 ? 70.183 -20.864 -81.918 1.00 37.19 120 ARG A C 1
ATOM 877 O O . ARG A 1 120 ? 69.592 -19.891 -82.367 1.00 37.19 120 ARG A O 1
ATOM 884 N N . ALA A 1 121 ? 71.494 -20.887 -81.693 1.00 48.59 121 ALA A N 1
ATOM 885 C CA . ALA A 1 121 ? 72.430 -20.115 -82.490 1.00 48.59 121 ALA A CA 1
ATOM 886 C C . ALA A 1 121 ? 72.279 -20.589 -83.948 1.00 48.59 121 ALA A C 1
ATOM 888 O O . ALA A 1 121 ? 73.061 -21.379 -84.469 1.00 48.59 121 ALA A O 1
ATOM 889 N N . GLY A 1 122 ? 71.176 -20.186 -84.573 1.00 40.12 122 GLY A N 1
ATOM 890 C CA . GLY A 1 122 ? 70.906 -20.350 -85.981 1.00 40.12 122 GLY A CA 1
ATOM 891 C C . GLY A 1 122 ? 71.606 -19.207 -86.670 1.00 40.12 122 GLY A C 1
ATOM 892 O O . GLY A 1 122 ? 71.020 -18.149 -86.832 1.00 40.12 122 GLY A O 1
ATOM 893 N N . ARG A 1 123 ? 72.888 -19.440 -86.964 1.00 41.75 123 ARG A N 1
ATOM 894 C CA . ARG A 1 123 ? 73.614 -18.898 -88.109 1.00 41.75 123 ARG A CA 1
ATOM 895 C C . ARG A 1 123 ? 73.215 -17.456 -88.437 1.00 41.75 123 ARG A C 1
ATOM 897 O O . ARG A 1 123 ? 72.234 -17.225 -89.134 1.00 41.75 123 ARG A O 1
ATOM 904 N N . ALA A 1 124 ? 74.051 -16.502 -88.033 1.00 44.97 124 ALA A N 1
ATOM 905 C CA . ALA A 1 124 ? 74.188 -15.277 -88.801 1.00 44.97 124 ALA A CA 1
ATOM 906 C C . ALA A 1 124 ? 74.268 -15.677 -90.283 1.00 44.97 124 ALA A C 1
ATOM 908 O O . ALA A 1 124 ? 75.288 -16.210 -90.730 1.00 44.97 124 ALA A O 1
ATOM 909 N N . SER A 1 125 ? 73.171 -15.493 -91.019 1.00 43.38 125 SER A N 1
ATOM 910 C CA . SER A 1 125 ? 73.170 -15.547 -92.471 1.00 43.38 125 SER A CA 1
ATOM 911 C C . SER A 1 125 ? 73.875 -14.278 -92.910 1.00 43.38 125 SER A C 1
ATOM 913 O O . SER A 1 125 ? 73.260 -13.298 -93.322 1.00 43.38 125 SER A O 1
ATOM 915 N N . LYS A 1 126 ? 75.199 -14.287 -92.735 1.00 46.38 126 LYS A N 1
ATOM 916 C CA . LYS A 1 126 ? 76.106 -13.461 -93.503 1.00 46.38 126 LYS A CA 1
ATOM 917 C C . LYS A 1 126 ? 75.715 -13.654 -94.965 1.00 46.38 126 LYS A C 1
ATOM 919 O O . LYS A 1 126 ? 75.914 -14.732 -95.511 1.00 46.38 126 LYS A O 1
ATOM 924 N N . GLY A 1 127 ? 75.118 -12.611 -95.531 1.00 52.53 127 GLY A N 1
ATOM 925 C CA . GLY A 1 127 ? 75.184 -12.269 -96.944 1.00 52.53 127 GLY A CA 1
ATOM 926 C C . GLY A 1 127 ? 74.979 -13.412 -97.932 1.00 52.53 127 GLY A C 1
ATOM 927 O O . GLY A 1 127 ? 75.900 -13.739 -98.672 1.00 52.53 127 GLY A O 1
ATOM 928 N N . ALA A 1 128 ? 73.753 -13.925 -98.038 1.00 58.50 128 ALA A N 1
ATOM 929 C CA . ALA A 1 128 ? 73.250 -14.171 -99.384 1.00 58.50 128 ALA A CA 1
ATOM 930 C C . ALA A 1 128 ? 72.821 -12.795 -99.921 1.00 58.50 128 ALA A C 1
ATOM 932 O O . ALA A 1 128 ? 72.061 -12.120 -99.218 1.00 58.50 128 ALA A O 1
ATOM 933 N N . PRO A 1 129 ? 73.319 -12.315 -101.076 1.00 55.56 129 PRO A N 1
ATOM 934 C CA . PRO A 1 129 ? 72.825 -11.073 -101.647 1.00 55.56 129 PRO A CA 1
ATOM 935 C C . PRO A 1 129 ? 71.345 -11.280 -101.960 1.00 55.56 129 PRO A C 1
ATOM 937 O O . PRO A 1 129 ? 70.985 -11.957 -102.922 1.00 55.56 129 PRO A O 1
ATOM 940 N N . LEU A 1 130 ? 70.486 -10.749 -101.090 1.00 62.44 130 LEU A N 1
ATOM 941 C CA . LEU A 1 130 ? 69.060 -10.673 -101.338 1.00 62.44 130 LEU A CA 1
ATOM 942 C C . LEU A 1 130 ? 68.921 -9.918 -102.658 1.00 62.44 130 LEU A C 1
ATOM 944 O O . LEU A 1 130 ? 69.483 -8.825 -102.788 1.00 62.44 130 LEU A O 1
ATOM 948 N N . THR A 1 131 ? 68.267 -10.518 -103.654 1.00 75.50 131 THR A N 1
ATOM 949 C CA . THR A 1 131 ? 68.085 -9.840 -104.939 1.00 75.50 131 THR A CA 1
ATOM 950 C C . THR A 1 131 ? 67.383 -8.507 -104.671 1.00 75.50 131 THR A C 1
ATOM 952 O O . THR A 1 131 ? 66.602 -8.412 -103.721 1.00 75.50 131 THR A O 1
ATOM 955 N N . LEU A 1 132 ? 67.661 -7.456 -105.453 1.00 79.06 132 LEU A N 1
ATOM 956 C CA . LEU A 1 132 ? 67.053 -6.131 -105.226 1.00 79.06 132 LEU A CA 1
ATOM 957 C C . LEU A 1 132 ? 65.526 -6.226 -105.053 1.00 79.06 132 LEU A C 1
ATOM 959 O O . LEU A 1 132 ? 64.948 -5.583 -104.185 1.00 79.06 132 LEU A O 1
ATOM 963 N N . ARG A 1 133 ? 64.904 -7.154 -105.784 1.00 81.50 133 ARG A N 1
ATOM 964 C CA . ARG A 1 133 ? 63.471 -7.444 -105.736 1.00 81.50 133 ARG A CA 1
ATOM 965 C C . ARG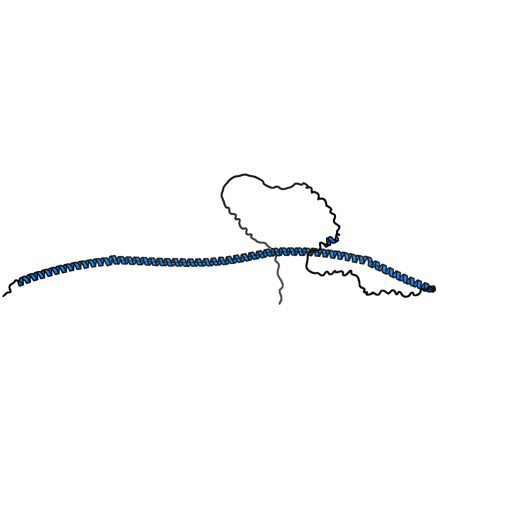 A 1 133 ? 62.989 -8.036 -104.408 1.00 81.50 133 ARG A C 1
ATOM 967 O O . ARG A 1 133 ? 61.860 -7.787 -103.994 1.00 81.50 133 ARG A O 1
ATOM 974 N N . ASP A 1 134 ? 63.812 -8.833 -103.739 1.00 82.56 134 ASP A N 1
ATOM 975 C CA . ASP A 1 134 ? 63.475 -9.400 -102.433 1.00 82.56 134 ASP A CA 1
ATOM 976 C C . ASP A 1 134 ? 63.755 -8.397 -101.297 1.00 82.56 134 ASP A C 1
ATOM 978 O O . ASP A 1 134 ? 63.023 -8.377 -100.307 1.00 82.56 134 ASP A O 1
ATOM 982 N N . GLN A 1 135 ? 64.746 -7.508 -101.464 1.00 86.69 135 GLN A N 1
ATOM 983 C CA . GLN A 1 135 ? 64.958 -6.361 -100.568 1.00 86.69 135 GLN A CA 1
ATOM 984 C C . GLN A 1 135 ? 63.764 -5.401 -100.625 1.00 86.69 135 GLN A C 1
ATOM 986 O O . GLN A 1 135 ? 63.250 -5.007 -99.581 1.00 86.69 135 GLN A O 1
ATOM 991 N N . GLU A 1 136 ? 63.265 -5.091 -101.823 1.00 85.88 136 GLU A N 1
ATOM 992 C CA . GLU A 1 136 ? 62.062 -4.274 -102.030 1.00 85.88 136 GLU A CA 1
ATOM 993 C C . GLU A 1 136 ? 60.826 -4.881 -101.353 1.00 85.88 136 GLU A C 1
ATOM 995 O O . GLU A 1 136 ? 60.136 -4.198 -100.598 1.00 85.88 136 GLU A O 1
ATOM 1000 N N . LYS A 1 137 ? 60.582 -6.188 -101.525 1.00 89.12 137 LYS A N 1
ATOM 1001 C CA . LYS A 1 137 ? 59.475 -6.880 -100.840 1.00 89.12 137 LYS A CA 1
ATOM 1002 C C . LYS A 1 137 ? 59.611 -6.851 -99.319 1.00 89.12 137 LYS A C 1
ATOM 1004 O O . LYS A 1 137 ? 58.608 -6.692 -98.624 1.00 89.12 137 LYS A O 1
ATOM 1009 N N . HIS A 1 138 ? 60.825 -7.016 -98.791 1.00 87.56 138 HIS A N 1
ATOM 1010 C CA . HIS A 1 138 ? 61.061 -6.935 -97.351 1.00 87.56 138 HIS A CA 1
ATOM 1011 C C . HIS A 1 138 ? 60.807 -5.517 -96.826 1.00 87.56 138 HIS A C 1
ATOM 1013 O O . HIS A 1 138 ? 60.141 -5.353 -95.806 1.00 87.56 138 HIS A O 1
ATOM 1019 N N . ILE A 1 139 ? 61.244 -4.495 -97.566 1.00 88.81 139 ILE A N 1
ATOM 1020 C CA . ILE A 1 139 ? 60.950 -3.089 -97.273 1.00 88.81 139 ILE A CA 1
ATOM 1021 C C . ILE A 1 139 ? 59.436 -2.840 -97.271 1.00 88.81 139 ILE A C 1
ATOM 1023 O O . ILE A 1 139 ? 58.934 -2.184 -96.363 1.00 88.81 139 ILE A O 1
ATOM 1027 N N . ASP A 1 140 ? 58.687 -3.381 -98.229 1.00 89.69 140 ASP A N 1
ATOM 1028 C CA . ASP A 1 140 ? 57.232 -3.211 -98.279 1.00 89.69 140 ASP A CA 1
ATOM 1029 C C . ASP A 1 140 ? 56.500 -3.962 -97.157 1.00 89.69 140 ASP A C 1
ATOM 1031 O O . ASP A 1 140 ? 55.521 -3.441 -96.616 1.00 89.69 140 ASP A O 1
ATOM 1035 N N . SER A 1 141 ? 56.985 -5.141 -96.746 1.00 91.44 141 SER A N 1
ATOM 1036 C CA . SER A 1 141 ? 56.478 -5.835 -95.550 1.00 91.44 141 SER A CA 1
ATOM 1037 C C . SER A 1 141 ? 56.725 -5.002 -94.298 1.00 91.44 141 SER A C 1
ATOM 1039 O O . SER A 1 141 ? 55.790 -4.731 -93.550 1.00 91.44 141 SER A O 1
ATOM 1041 N N . LEU A 1 142 ? 57.949 -4.495 -94.123 1.00 91.44 142 LEU A N 1
ATOM 1042 C CA . LEU A 1 142 ? 58.302 -3.628 -93.001 1.00 91.44 142 LEU A CA 1
ATOM 1043 C C . LEU A 1 142 ? 57.503 -2.321 -93.008 1.00 91.44 142 LEU A C 1
ATOM 1045 O O . LEU A 1 142 ? 57.146 -1.822 -91.946 1.00 91.44 142 LEU A O 1
ATOM 1049 N N . LYS A 1 143 ? 57.179 -1.753 -94.174 1.00 92.94 143 LYS A N 1
ATOM 1050 C CA . LYS A 1 143 ? 56.297 -0.578 -94.276 1.00 92.94 143 LYS A CA 1
ATOM 1051 C C . LYS A 1 143 ? 54.869 -0.901 -93.846 1.00 92.94 143 LYS A C 1
ATOM 1053 O O . LYS A 1 143 ? 54.275 -0.111 -93.118 1.00 92.94 143 LYS A O 1
ATOM 1058 N N . LYS A 1 144 ? 54.322 -2.048 -94.261 1.00 94.81 144 LYS A N 1
ATOM 1059 C CA . LYS A 1 144 ? 52.983 -2.499 -93.844 1.00 94.81 144 LYS A CA 1
ATOM 1060 C C . LYS A 1 144 ? 52.933 -2.807 -92.351 1.00 94.81 144 LYS A C 1
ATOM 1062 O O . LYS A 1 144 ? 52.000 -2.383 -91.678 1.00 94.81 144 LYS A O 1
ATOM 1067 N N . GLU A 1 145 ? 53.943 -3.488 -91.821 1.00 93.56 145 GLU A N 1
ATOM 1068 C CA . GLU A 1 145 ? 54.086 -3.751 -90.388 1.00 93.56 145 GLU A CA 1
ATOM 1069 C C . GLU A 1 145 ? 54.213 -2.444 -89.601 1.00 93.56 145 GLU A C 1
ATOM 1071 O O . GLU A 1 145 ? 53.463 -2.242 -8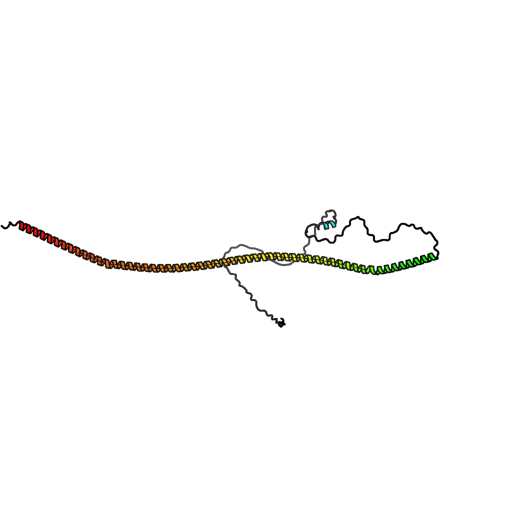8.651 1.00 93.56 145 GLU A O 1
ATOM 1076 N N . ASN A 1 146 ? 55.054 -1.503 -90.042 1.00 93.62 146 ASN A N 1
ATOM 1077 C CA . ASN A 1 146 ? 55.159 -0.178 -89.423 1.00 93.62 146 ASN A CA 1
ATOM 1078 C C . ASN A 1 146 ? 53.842 0.605 -89.480 1.00 93.62 146 ASN A C 1
ATOM 1080 O O . ASN A 1 146 ? 53.474 1.255 -88.504 1.00 93.62 146 ASN A O 1
ATOM 1084 N N . PHE A 1 147 ? 53.111 0.538 -90.594 1.00 96.00 147 PHE A N 1
ATOM 1085 C CA . PHE A 1 147 ? 51.799 1.169 -90.713 1.00 96.00 147 PHE A CA 1
ATOM 1086 C C . PHE A 1 147 ? 50.788 0.552 -89.738 1.00 96.00 147 PHE A C 1
ATOM 1088 O O . PHE A 1 147 ? 50.120 1.280 -89.008 1.00 96.00 147 PHE A O 1
ATOM 1095 N N . ASN A 1 148 ? 50.729 -0.779 -89.654 1.00 95.12 148 ASN A N 1
ATOM 1096 C CA . ASN A 1 148 ? 49.864 -1.488 -88.711 1.00 95.12 148 ASN A CA 1
ATOM 1097 C C . ASN A 1 148 ? 50.228 -1.187 -87.252 1.00 95.12 148 ASN A C 1
ATOM 1099 O O . ASN A 1 148 ? 49.339 -1.007 -86.421 1.00 95.12 148 ASN A O 1
ATOM 1103 N N . VAL A 1 149 ? 51.522 -1.090 -86.933 1.00 94.69 149 VAL A N 1
ATOM 1104 C CA . VAL A 1 149 ? 51.994 -0.681 -85.604 1.00 94.69 149 VAL A CA 1
ATOM 1105 C C . VAL A 1 149 ? 51.549 0.746 -85.306 1.00 94.69 149 VAL A C 1
ATOM 1107 O O . VAL A 1 149 ? 50.984 0.981 -84.243 1.00 94.69 149 VAL A O 1
ATOM 1110 N N . LYS A 1 150 ? 51.717 1.684 -86.243 1.00 95.75 150 LYS A N 1
ATOM 1111 C CA . LYS A 1 150 ? 51.274 3.074 -86.072 1.00 95.75 150 LYS A CA 1
ATOM 1112 C C . LYS A 1 150 ? 49.766 3.171 -85.848 1.00 95.75 150 LYS A C 1
ATOM 1114 O O . LYS A 1 150 ? 49.327 3.915 -84.979 1.00 95.75 150 LYS A O 1
ATOM 1119 N N . LEU A 1 151 ? 48.984 2.387 -86.586 1.00 95.19 151 LEU A N 1
ATOM 1120 C CA . LEU A 1 151 ? 47.534 2.338 -86.430 1.00 95.19 151 LEU A CA 1
ATOM 1121 C C . LEU A 1 151 ? 47.135 1.766 -85.060 1.00 95.19 151 LEU A C 1
ATOM 1123 O O . LEU A 1 151 ? 46.255 2.298 -84.389 1.00 95.19 151 LEU A O 1
ATOM 1127 N N . ARG A 1 152 ? 47.831 0.718 -84.603 1.00 94.69 152 ARG A N 1
ATOM 1128 C CA . ARG A 1 152 ? 47.631 0.144 -83.268 1.00 94.69 152 ARG A CA 1
ATOM 1129 C C . ARG A 1 152 ? 48.002 1.128 -82.161 1.00 94.69 152 ARG A C 1
ATOM 1131 O O . ARG A 1 152 ? 47.267 1.213 -81.186 1.00 94.69 152 ARG A O 1
ATOM 1138 N N . VAL A 1 153 ? 49.108 1.858 -82.310 1.00 93.81 153 VAL A N 1
ATOM 1139 C CA . VAL A 1 153 ? 49.510 2.921 -81.377 1.00 93.81 153 VAL A CA 1
ATOM 1140 C C . VAL A 1 153 ? 48.430 3.999 -81.321 1.00 93.81 153 VAL A C 1
ATOM 1142 O O . VAL A 1 153 ? 47.950 4.282 -80.233 1.00 93.81 153 VAL A O 1
ATOM 1145 N N . HIS A 1 154 ? 47.952 4.489 -82.468 1.00 93.44 154 HIS A N 1
ATOM 1146 C CA . HIS A 1 154 ? 46.889 5.496 -82.531 1.00 93.44 154 HIS A CA 1
ATOM 1147 C C . HIS A 1 154 ? 45.615 5.062 -81.790 1.00 93.44 154 HIS A C 1
ATOM 1149 O O . HIS A 1 154 ? 45.112 5.790 -80.941 1.00 93.44 154 HIS A O 1
ATOM 1155 N N . PHE A 1 155 ? 45.099 3.857 -82.055 1.00 92.00 155 PHE A N 1
ATOM 1156 C CA . PHE A 1 155 ? 43.891 3.381 -81.370 1.00 92.00 155 PHE A CA 1
ATOM 1157 C C . PHE A 1 155 ? 44.107 3.119 -79.876 1.00 92.00 155 PHE A C 1
ATOM 1159 O O . PHE A 1 155 ? 43.171 3.245 -79.087 1.00 92.00 155 PHE A O 1
ATOM 1166 N N . LEU A 1 156 ? 45.322 2.746 -79.466 1.00 88.25 156 LEU A N 1
ATOM 1167 C CA . LEU A 1 156 ? 45.657 2.606 -78.051 1.00 88.25 156 LEU A CA 1
ATOM 1168 C C . LEU A 1 156 ? 45.753 3.967 -77.355 1.00 88.25 156 LEU A C 1
ATOM 1170 O O . LEU A 1 156 ? 45.254 4.092 -76.243 1.00 88.25 156 LEU A O 1
ATOM 1174 N N . GLU A 1 157 ? 46.338 4.974 -78.000 1.00 85.88 157 GLU A N 1
ATOM 1175 C CA . GLU A 1 157 ? 46.391 6.354 -77.505 1.00 85.88 157 GLU A CA 1
ATOM 1176 C C . GLU A 1 157 ? 44.987 6.953 -77.377 1.00 85.88 157 GLU A C 1
ATOM 1178 O O . GLU A 1 157 ? 44.648 7.500 -76.332 1.00 85.88 157 GLU A O 1
ATOM 1183 N N . GLU A 1 158 ? 44.139 6.776 -78.391 1.00 84.81 158 GLU A N 1
ATOM 1184 C CA . GLU A 1 158 ? 42.747 7.233 -78.383 1.00 84.81 158 GLU A CA 1
ATOM 1185 C C . GLU A 1 158 ? 41.933 6.553 -77.272 1.00 84.81 158 GLU A C 1
ATOM 1187 O O . GLU A 1 158 ? 41.219 7.214 -76.516 1.00 84.81 158 GLU A O 1
ATOM 1192 N N . ARG A 1 159 ? 42.102 5.237 -77.094 1.00 80.88 159 ARG A N 1
ATOM 1193 C CA . ARG A 1 159 ? 41.448 4.494 -76.010 1.00 80.88 159 ARG A CA 1
ATOM 1194 C C . ARG A 1 159 ? 41.971 4.895 -74.628 1.00 80.88 159 ARG A C 1
ATOM 1196 O O . ARG A 1 159 ? 41.186 4.969 -73.688 1.00 80.88 159 ARG A O 1
ATOM 1203 N N . LEU A 1 160 ? 43.271 5.155 -74.483 1.00 76.12 160 LEU A N 1
ATOM 1204 C CA . LEU A 1 160 ? 43.851 5.642 -73.227 1.00 76.12 160 LEU A CA 1
ATOM 1205 C C . LEU A 1 160 ? 43.363 7.053 -72.894 1.00 76.12 160 LEU A C 1
ATOM 1207 O O . LEU A 1 160 ? 43.016 7.308 -71.744 1.00 76.12 160 LEU A O 1
ATOM 1211 N N . ALA A 1 161 ? 43.269 7.940 -73.884 1.00 76.50 161 ALA A N 1
ATOM 1212 C CA . ALA A 1 161 ? 42.721 9.281 -73.708 1.00 76.50 161 ALA A CA 1
ATOM 1213 C C . ALA A 1 161 ? 41.247 9.249 -73.266 1.00 76.50 161 ALA A C 1
ATOM 1215 O O . ALA A 1 161 ? 40.851 10.045 -72.421 1.00 76.50 161 ALA A O 1
ATOM 1216 N N . GLN A 1 162 ? 40.458 8.296 -73.778 1.00 74.88 162 GLN A N 1
ATOM 1217 C CA . GLN A 1 162 ? 39.059 8.105 -73.380 1.00 74.88 162 GLN A CA 1
ATOM 1218 C C . GLN A 1 162 ? 38.888 7.487 -71.980 1.00 74.88 162 GLN A C 1
ATOM 1220 O O . GLN A 1 162 ? 37.911 7.794 -71.303 1.00 74.88 162 GLN A O 1
ATOM 1225 N N . LEU A 1 163 ? 39.792 6.602 -71.535 1.00 70.62 163 LEU A N 1
ATOM 1226 C CA . LEU A 1 163 ? 39.650 5.907 -70.245 1.00 70.62 163 LEU A CA 1
ATOM 1227 C C . LEU A 1 163 ? 40.376 6.575 -69.065 1.00 70.62 163 LEU A C 1
ATOM 1229 O O . LEU A 1 163 ? 39.997 6.328 -67.923 1.00 70.62 163 LEU A O 1
ATOM 1233 N N . ALA A 1 164 ? 41.420 7.376 -69.285 1.00 68.75 164 ALA A N 1
ATOM 1234 C CA . ALA A 1 164 ? 42.331 7.746 -68.198 1.00 68.75 164 ALA A CA 1
ATOM 1235 C C . ALA A 1 164 ? 41.831 8.859 -67.247 1.00 68.75 164 ALA A C 1
ATOM 1237 O O . ALA A 1 164 ? 41.986 8.672 -66.041 1.00 68.75 164 ALA A O 1
ATOM 1238 N N . PRO A 1 165 ? 41.244 9.988 -67.698 1.00 73.69 165 PRO A N 1
ATOM 1239 C CA . PRO A 1 165 ? 40.889 11.075 -66.775 1.00 73.69 165 PRO A CA 1
ATOM 1240 C C . PRO A 1 165 ? 39.500 10.890 -66.147 1.00 73.69 165 PRO A C 1
ATOM 1242 O O . PRO A 1 165 ? 39.365 10.863 -64.927 1.00 73.69 165 PRO A O 1
ATOM 1245 N N . ASP A 1 166 ? 38.467 10.675 -66.965 1.00 77.75 166 ASP A N 1
ATOM 1246 C CA . ASP A 1 166 ? 37.077 10.774 -66.501 1.00 77.75 166 ASP A CA 1
ATOM 1247 C C . ASP A 1 166 ? 36.658 9.619 -65.583 1.00 77.75 166 ASP A C 1
ATOM 1249 O O . ASP A 1 166 ? 35.968 9.831 -64.584 1.00 77.75 166 ASP A O 1
ATOM 1253 N N . GLN A 1 167 ? 37.083 8.387 -65.885 1.00 81.38 167 GLN A N 1
ATOM 1254 C CA . GLN A 1 167 ? 36.777 7.228 -65.037 1.00 81.38 167 GLN A CA 1
ATOM 1255 C C . GLN A 1 167 ? 37.546 7.285 -63.714 1.00 81.38 167 GLN A C 1
ATOM 1257 O O . GLN A 1 167 ? 37.007 6.920 -62.668 1.00 81.38 167 GLN A O 1
ATOM 1262 N N . MET A 1 168 ? 38.782 7.789 -63.743 1.00 79.75 168 MET A N 1
ATOM 1263 C CA . MET A 1 168 ? 39.593 7.978 -62.545 1.00 79.75 168 MET A CA 1
ATOM 1264 C C . MET A 1 168 ? 39.005 9.073 -61.648 1.00 79.75 168 MET A C 1
ATOM 1266 O O . MET A 1 168 ? 38.853 8.855 -60.447 1.00 79.75 168 MET A O 1
ATOM 1270 N N . ASP A 1 169 ? 38.573 10.198 -62.218 1.00 86.06 169 ASP A N 1
ATOM 1271 C CA . ASP A 1 169 ? 37.917 11.277 -61.476 1.00 86.06 169 ASP A CA 1
ATOM 1272 C C . ASP A 1 169 ? 36.571 10.842 -60.881 1.00 86.06 169 ASP A C 1
ATOM 1274 O O . ASP A 1 169 ? 36.237 11.205 -59.750 1.00 86.06 169 ASP A O 1
ATOM 1278 N N . GLN A 1 170 ? 35.793 10.032 -61.606 1.00 89.44 170 GLN A N 1
ATOM 1279 C CA . GLN A 1 170 ? 34.556 9.444 -61.084 1.00 89.44 170 GLN A CA 1
ATOM 1280 C C . GLN A 1 170 ? 34.832 8.481 -59.924 1.00 89.44 170 GLN A C 1
ATOM 1282 O O . GLN A 1 170 ? 34.172 8.580 -58.887 1.00 89.44 170 GLN A O 1
ATOM 1287 N N . ALA A 1 171 ? 35.831 7.603 -60.053 1.00 89.31 171 ALA A N 1
ATOM 1288 C CA . ALA A 1 171 ? 36.234 6.691 -58.986 1.00 89.31 171 ALA A CA 1
ATOM 1289 C C . ALA A 1 171 ? 36.748 7.446 -57.747 1.00 89.31 171 ALA A C 1
ATOM 1291 O O . ALA A 1 171 ? 36.390 7.100 -56.621 1.00 89.31 171 ALA A O 1
ATOM 1292 N N . LEU A 1 172 ? 37.524 8.520 -57.931 1.00 90.69 172 LEU A N 1
ATOM 1293 C CA . LEU A 1 172 ? 37.991 9.376 -56.838 1.00 90.69 172 LEU A CA 1
ATOM 1294 C C . LEU A 1 172 ? 36.830 10.084 -56.132 1.00 90.69 172 LEU A C 1
ATOM 1296 O O . LEU A 1 172 ? 36.771 10.068 -54.903 1.00 90.69 172 LEU A O 1
ATOM 1300 N N . LYS A 1 173 ? 35.869 10.645 -56.877 1.00 95.38 173 LYS A N 1
ATOM 1301 C CA . LYS A 1 173 ? 34.654 11.248 -56.298 1.00 95.38 173 LYS A CA 1
ATOM 1302 C C . LYS A 1 173 ? 33.841 10.230 -55.505 1.00 95.38 173 LYS A C 1
ATOM 1304 O O . LYS A 1 173 ? 33.419 10.529 -54.391 1.00 95.38 173 LYS A O 1
ATOM 1309 N N . GLN A 1 174 ? 33.655 9.023 -56.039 1.00 95.38 174 GLN A N 1
ATOM 1310 C CA . GLN A 1 174 ? 32.984 7.939 -55.321 1.00 95.38 174 GLN A CA 1
ATOM 1311 C C . GLN A 1 174 ? 33.740 7.563 -54.044 1.00 95.38 174 GLN A C 1
ATOM 1313 O O . GLN A 1 174 ? 33.122 7.437 -52.993 1.00 95.38 174 GLN A O 1
ATOM 1318 N N . ASN A 1 175 ? 35.070 7.456 -54.094 1.00 95.75 175 ASN A N 1
ATOM 1319 C CA . ASN A 1 175 ? 35.877 7.131 -52.920 1.00 95.75 175 ASN A CA 1
ATOM 1320 C C . ASN A 1 175 ? 35.787 8.220 -51.840 1.00 95.75 175 ASN A C 1
ATOM 1322 O O . ASN A 1 175 ? 35.612 7.907 -50.664 1.00 95.75 175 ASN A O 1
ATOM 1326 N N . ILE A 1 176 ? 35.837 9.496 -52.236 1.00 96.81 176 ILE A N 1
ATOM 1327 C CA . ILE A 1 176 ? 35.647 10.635 -51.329 1.00 96.81 176 ILE A CA 1
ATOM 1328 C C . ILE A 1 176 ? 34.255 10.583 -50.693 1.00 96.81 176 ILE A C 1
ATOM 1330 O O . ILE A 1 176 ? 34.150 10.676 -49.472 1.00 96.81 176 ILE A O 1
ATOM 1334 N N . ASN A 1 177 ? 33.201 10.377 -51.486 1.00 97.12 177 ASN A N 1
ATOM 1335 C CA . ASN A 1 177 ? 31.830 10.284 -50.982 1.00 97.12 177 ASN A CA 1
ATOM 1336 C C . ASN A 1 177 ? 31.657 9.115 -50.008 1.00 97.12 177 ASN A C 1
ATOM 1338 O O . ASN A 1 177 ? 31.111 9.308 -48.927 1.00 97.12 177 ASN A O 1
ATOM 1342 N N . LEU A 1 178 ? 32.187 7.936 -50.342 1.00 97.81 178 LEU A N 1
ATOM 1343 C CA . LEU A 1 178 ? 32.179 6.776 -49.449 1.00 97.81 178 LEU A CA 1
ATOM 1344 C C . LEU A 1 178 ? 32.932 7.070 -48.150 1.00 97.81 178 LEU A C 1
ATOM 1346 O O . LEU A 1 178 ? 32.476 6.704 -47.071 1.00 97.81 178 LEU A O 1
ATOM 1350 N N . LYS A 1 179 ? 34.065 7.777 -48.220 1.00 97.88 179 LYS A N 1
ATOM 1351 C CA . LYS A 1 179 ? 34.840 8.148 -47.032 1.00 97.88 179 LYS A CA 1
ATOM 1352 C C . LYS A 1 179 ? 34.081 9.124 -46.135 1.00 97.88 179 LYS A C 1
ATOM 1354 O O . LYS A 1 179 ? 34.090 8.954 -44.917 1.00 97.88 179 LYS A O 1
ATOM 1359 N N . ILE A 1 180 ? 33.400 10.103 -46.731 1.00 98.00 180 ILE A N 1
ATOM 1360 C CA . ILE A 1 180 ? 32.504 11.024 -46.022 1.00 98.00 180 ILE A CA 1
ATOM 1361 C C . ILE A 1 180 ? 31.354 10.242 -45.384 1.00 98.00 180 ILE A C 1
ATOM 1363 O O . ILE A 1 180 ? 31.047 10.451 -44.215 1.00 98.00 180 ILE A O 1
ATOM 1367 N N . GLU A 1 181 ? 30.743 9.311 -46.112 1.00 97.69 181 GLU A N 1
ATOM 1368 C CA . GLU A 1 181 ? 29.629 8.513 -45.612 1.00 97.69 181 GLU A CA 1
ATOM 1369 C C . GLU A 1 181 ? 30.044 7.618 -44.439 1.00 97.69 181 GLU A C 1
ATOM 1371 O O . GLU A 1 181 ? 29.361 7.597 -43.418 1.00 97.69 181 GLU A O 1
ATOM 1376 N N . VAL A 1 182 ? 31.195 6.946 -44.526 1.00 98.06 182 VAL A N 1
ATOM 1377 C CA . VAL A 1 182 ? 31.754 6.151 -43.422 1.00 98.06 182 VAL A CA 1
ATOM 1378 C C . VAL A 1 182 ? 32.024 7.027 -42.198 1.00 98.06 182 VAL A C 1
ATOM 1380 O O . VAL A 1 182 ? 31.669 6.647 -41.082 1.00 98.06 182 VAL A O 1
ATOM 1383 N N . GLN A 1 183 ? 32.603 8.218 -42.382 1.00 97.50 183 GLN A N 1
ATOM 1384 C CA . GLN A 1 183 ? 32.829 9.153 -41.277 1.00 97.50 183 GLN A CA 1
ATOM 1385 C C . GLN A 1 183 ? 31.514 9.644 -40.662 1.00 97.50 183 GLN A C 1
ATOM 1387 O O . GLN A 1 183 ? 31.376 9.635 -39.438 1.00 97.50 183 GLN A O 1
ATOM 1392 N N . ASN A 1 184 ? 30.531 10.008 -41.485 1.00 98.06 184 ASN A N 1
ATOM 1393 C CA . ASN A 1 184 ? 29.216 10.456 -41.031 1.00 98.06 184 ASN A CA 1
ATOM 1394 C C . ASN A 1 184 ? 28.480 9.355 -40.267 1.00 98.06 184 ASN A C 1
ATOM 1396 O O . ASN A 1 184 ? 27.999 9.600 -39.163 1.00 98.06 184 ASN A O 1
ATOM 1400 N N . ARG A 1 185 ? 28.459 8.127 -40.799 1.00 97.06 185 ARG A N 1
ATOM 1401 C CA . ARG A 1 185 ? 27.890 6.955 -40.117 1.00 97.06 185 ARG A CA 1
ATOM 1402 C C . ARG A 1 185 ? 28.611 6.685 -38.796 1.00 97.06 185 ARG A C 1
ATOM 1404 O O . ARG A 1 185 ? 27.959 6.458 -37.783 1.00 97.06 185 ARG A O 1
ATOM 1411 N N . GLY A 1 186 ? 29.941 6.784 -38.764 1.00 97.62 186 GLY A N 1
ATOM 1412 C CA . GLY A 1 186 ? 30.725 6.636 -37.535 1.00 97.62 186 GLY A CA 1
ATOM 1413 C C . GLY A 1 186 ? 30.407 7.697 -36.474 1.00 97.62 186 GLY A C 1
ATOM 1414 O O . GLY A 1 186 ? 30.354 7.386 -35.283 1.00 97.62 186 GLY A O 1
ATOM 1415 N N . LEU A 1 187 ? 30.165 8.947 -36.881 1.00 98.00 187 LEU A N 1
ATOM 1416 C CA . LEU A 1 187 ? 29.712 10.009 -35.978 1.00 98.00 187 LEU A CA 1
ATOM 1417 C C . LEU A 1 187 ? 28.286 9.763 -35.481 1.00 98.00 187 LEU A C 1
ATOM 1419 O O . LEU A 1 187 ? 28.024 9.955 -34.295 1.00 98.00 187 LEU A O 1
ATOM 1423 N N . GLU A 1 188 ? 27.389 9.314 -36.355 1.00 97.94 188 GLU A N 1
ATOM 1424 C CA . GLU A 1 188 ? 26.002 9.027 -35.997 1.00 97.94 188 GLU A CA 1
ATOM 1425 C C . GLU A 1 188 ? 25.906 7.870 -35.000 1.00 97.94 188 GLU A C 1
ATOM 1427 O O . GLU A 1 188 ? 25.278 8.012 -33.955 1.00 97.94 188 GLU A O 1
ATOM 1432 N N . ILE A 1 189 ? 26.647 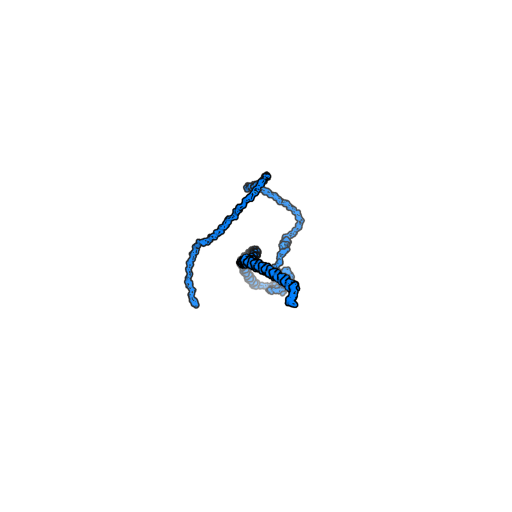6.781 -35.225 1.00 98.25 189 ILE A N 1
ATOM 1433 C CA . ILE A 1 189 ? 26.749 5.668 -34.270 1.00 98.25 189 ILE A CA 1
ATOM 1434 C C . ILE A 1 189 ? 27.228 6.169 -32.902 1.00 98.25 189 ILE A C 1
ATOM 1436 O O . ILE A 1 189 ? 26.677 5.779 -31.876 1.00 98.25 189 ILE A O 1
ATOM 1440 N N . LYS A 1 190 ? 28.226 7.061 -32.853 1.00 98.06 190 LYS A N 1
ATOM 1441 C CA . LYS A 1 190 ? 28.703 7.635 -31.583 1.00 98.06 190 LYS A CA 1
ATOM 1442 C C . LYS A 1 190 ? 27.638 8.481 -30.884 1.00 98.06 190 LYS A C 1
ATOM 1444 O O . LYS A 1 190 ? 27.561 8.437 -29.659 1.00 98.06 190 LYS A O 1
ATOM 1449 N N . LYS A 1 191 ? 26.838 9.254 -31.625 1.00 98.06 191 LYS A N 1
ATOM 1450 C CA . LYS A 1 191 ? 25.725 10.031 -31.054 1.00 98.06 191 LYS A CA 1
ATOM 1451 C C . LYS A 1 191 ? 24.635 9.114 -30.512 1.00 98.06 191 LYS A C 1
ATOM 1453 O O . LYS A 1 191 ? 24.233 9.289 -29.368 1.00 98.06 191 LYS A O 1
ATOM 1458 N N . LEU A 1 192 ? 24.227 8.111 -31.288 1.00 97.94 192 LEU A N 1
ATOM 1459 C CA . LEU A 1 192 ? 23.218 7.135 -30.879 1.00 97.94 192 LEU A CA 1
ATOM 1460 C C . LEU A 1 192 ? 23.667 6.350 -29.645 1.00 97.94 192 LEU A C 1
ATOM 1462 O O . LEU A 1 192 ? 22.909 6.258 -28.690 1.00 97.94 192 LEU A O 1
ATOM 1466 N N . LYS A 1 193 ? 24.921 5.880 -29.596 1.00 97.75 193 LYS A N 1
ATOM 1467 C CA . LYS A 1 193 ? 25.478 5.220 -28.401 1.00 97.75 193 LYS A CA 1
ATOM 1468 C C . LYS A 1 193 ? 25.418 6.117 -27.162 1.00 97.75 193 LYS A C 1
ATOM 1470 O O . LYS A 1 193 ? 25.055 5.650 -26.090 1.00 97.75 193 LYS A O 1
ATOM 1475 N N . LYS A 1 194 ? 25.749 7.407 -27.294 1.00 97.81 194 LYS A N 1
ATOM 1476 C CA . LYS A 1 194 ? 25.636 8.361 -26.178 1.00 97.81 194 LYS A CA 1
ATOM 1477 C C . LYS A 1 194 ? 24.191 8.540 -25.722 1.00 97.81 194 LYS A C 1
ATOM 1479 O O . LYS A 1 194 ? 23.953 8.521 -24.522 1.00 97.81 194 LYS A O 1
ATOM 1484 N N . LEU A 1 195 ? 23.262 8.682 -26.666 1.00 97.94 195 LEU A N 1
ATOM 1485 C CA . LEU A 1 195 ? 21.840 8.832 -26.370 1.00 97.94 195 LEU A CA 1
ATOM 1486 C C . LEU A 1 195 ? 21.276 7.588 -25.673 1.00 97.94 195 LEU A C 1
ATOM 1488 O O . LEU A 1 195 ? 20.566 7.718 -24.686 1.00 97.94 195 LEU A O 1
ATOM 1492 N N . VAL A 1 196 ? 21.634 6.388 -26.137 1.00 97.69 196 VAL A N 1
ATOM 1493 C CA . VAL A 1 196 ? 21.239 5.125 -25.493 1.00 97.69 196 VAL A CA 1
ATOM 1494 C C . VAL A 1 196 ? 21.731 5.082 -24.047 1.00 97.69 196 VAL A C 1
ATOM 1496 O O . VAL A 1 196 ? 20.924 4.892 -23.147 1.00 97.69 196 VAL A O 1
ATOM 1499 N N . LEU A 1 197 ? 23.013 5.373 -23.802 1.00 97.56 197 LEU A N 1
ATOM 1500 C CA . LEU A 1 197 ? 23.567 5.410 -22.443 1.00 97.56 197 LEU A CA 1
ATOM 1501 C C . LEU A 1 197 ? 22.925 6.490 -21.552 1.00 97.56 197 LEU A C 1
ATOM 1503 O O . LEU A 1 197 ? 22.951 6.388 -20.327 1.00 97.56 197 LEU A O 1
ATOM 1507 N N . GLU A 1 198 ? 22.430 7.583 -22.127 1.00 97.25 198 GLU A N 1
ATOM 1508 C CA . GLU A 1 198 ? 21.709 8.623 -21.387 1.00 97.25 198 GLU A CA 1
ATOM 1509 C C . GLU A 1 198 ? 20.305 8.147 -20.999 1.00 97.25 198 GLU A C 1
ATOM 1511 O O . GLU A 1 198 ? 19.936 8.238 -19.828 1.00 97.25 198 GLU A O 1
ATOM 1516 N N . LEU A 1 199 ? 19.577 7.548 -21.944 1.00 96.38 199 LEU A N 1
ATOM 1517 C CA . LEU A 1 199 ? 18.257 6.962 -21.709 1.00 96.38 199 LEU A CA 1
ATOM 1518 C C . LEU A 1 199 ? 18.310 5.800 -20.710 1.00 96.38 199 LEU A C 1
ATOM 1520 O O . LEU A 1 199 ? 17.441 5.703 -19.848 1.00 96.38 199 LEU A O 1
ATOM 1524 N N . GLU A 1 200 ? 19.335 4.949 -20.770 1.00 95.50 200 GLU A N 1
ATOM 1525 C CA . GLU A 1 200 ? 19.553 3.872 -19.796 1.00 95.50 200 GLU A CA 1
ATOM 1526 C C . GLU A 1 200 ? 19.754 4.423 -18.380 1.00 95.50 200 GLU A C 1
ATOM 1528 O O . GLU A 1 200 ? 19.122 3.947 -17.437 1.00 95.50 200 GLU A O 1
ATOM 1533 N N . ARG A 1 201 ? 20.563 5.480 -18.220 1.00 95.12 201 ARG A N 1
ATOM 1534 C CA . ARG A 1 201 ? 20.746 6.146 -16.918 1.00 95.12 201 ARG A CA 1
ATOM 1535 C C . ARG A 1 201 ? 19.465 6.806 -16.420 1.00 95.12 201 ARG A C 1
ATOM 1537 O O . ARG A 1 201 ? 19.196 6.796 -15.218 1.00 95.12 201 ARG A O 1
ATOM 1544 N N . GLU A 1 202 ? 18.681 7.404 -17.311 1.00 94.44 202 GLU A N 1
ATOM 1545 C CA . GLU A 1 202 ? 17.405 8.014 -16.942 1.00 94.44 202 GLU A CA 1
ATOM 1546 C C . GLU A 1 202 ? 16.378 6.958 -16.515 1.00 94.44 202 GLU A C 1
ATOM 1548 O O . GLU A 1 202 ? 15.718 7.131 -15.486 1.00 94.44 202 GLU A O 1
ATOM 1553 N N . LEU A 1 203 ? 16.309 5.832 -17.233 1.00 91.50 203 LEU A N 1
ATOM 1554 C CA . LEU A 1 203 ? 15.500 4.673 -16.857 1.00 91.50 203 LEU A CA 1
ATOM 1555 C C . LEU A 1 203 ? 15.928 4.098 -15.507 1.00 91.50 203 LEU A C 1
ATOM 1557 O O . LEU A 1 203 ? 15.069 3.877 -14.656 1.00 91.50 203 LEU A O 1
ATOM 1561 N N . GLU A 1 204 ? 17.227 3.920 -15.263 1.00 89.88 204 GLU A N 1
ATOM 1562 C CA . GLU A 1 204 ? 17.730 3.442 -13.972 1.00 89.88 204 GLU A CA 1
ATOM 1563 C C . GLU A 1 204 ? 17.341 4.405 -12.838 1.00 89.88 204 GLU A C 1
ATOM 1565 O O . GLU A 1 204 ? 16.860 3.982 -11.782 1.00 89.88 204 GLU A O 1
ATOM 1570 N N . ARG A 1 205 ? 17.466 5.721 -13.062 1.00 89.06 205 ARG A N 1
ATOM 1571 C CA . ARG A 1 205 ? 17.066 6.745 -12.086 1.00 89.06 205 ARG A CA 1
ATOM 1572 C C . ARG A 1 205 ? 15.567 6.695 -11.793 1.00 89.06 205 ARG A C 1
ATOM 1574 O O . ARG A 1 205 ? 15.175 6.769 -10.625 1.00 89.06 205 ARG A O 1
ATOM 1581 N N . LEU A 1 206 ? 14.737 6.562 -12.827 1.00 87.25 206 LEU A N 1
ATOM 1582 C CA . LEU A 1 206 ? 13.287 6.429 -12.691 1.00 87.25 206 LEU A CA 1
ATOM 1583 C C . LEU A 1 206 ? 12.914 5.139 -11.962 1.00 87.25 206 LEU A C 1
ATOM 1585 O O . LEU A 1 206 ? 12.118 5.186 -11.030 1.00 87.25 206 LEU A O 1
ATOM 1589 N N . GLN A 1 207 ? 13.524 4.009 -12.314 1.00 85.31 207 GLN A N 1
ATOM 1590 C CA . GLN A 1 207 ? 13.269 2.720 -11.678 1.00 85.31 207 GLN A CA 1
ATOM 1591 C C . GLN A 1 207 ? 13.677 2.728 -10.201 1.00 85.31 207 GLN A C 1
ATOM 1593 O O . GLN A 1 207 ? 12.939 2.224 -9.354 1.00 85.31 207 GLN A O 1
ATOM 1598 N N . LYS A 1 208 ? 14.803 3.363 -9.858 1.00 82.12 208 LYS A N 1
ATOM 1599 C CA . LYS A 1 208 ? 15.255 3.525 -8.469 1.00 82.12 208 LYS A CA 1
ATOM 1600 C C . LYS A 1 208 ? 14.327 4.444 -7.666 1.00 82.12 208 LYS A C 1
ATOM 1602 O O . LYS A 1 208 ? 13.998 4.136 -6.521 1.00 82.12 208 LYS A O 1
ATOM 1607 N N . GLY A 1 209 ? 13.845 5.531 -8.276 1.00 77.81 209 GLY A N 1
ATOM 1608 C CA . GLY A 1 209 ? 12.823 6.405 -7.689 1.00 77.81 209 GLY A CA 1
ATOM 1609 C C . GLY A 1 209 ? 11.481 5.693 -7.484 1.00 77.81 209 GLY A C 1
ATOM 1610 O O . GLY A 1 209 ? 10.873 5.800 -6.419 1.00 77.81 209 GLY A O 1
ATOM 1611 N N . HIS A 1 210 ? 11.055 4.896 -8.465 1.00 75.44 210 HIS A N 1
ATOM 1612 C CA . HIS A 1 210 ? 9.820 4.118 -8.415 1.00 75.44 210 HIS A CA 1
ATOM 1613 C C . HIS A 1 210 ? 9.902 2.971 -7.400 1.00 75.44 210 HIS A C 1
ATOM 1615 O O . HIS A 1 210 ? 8.922 2.691 -6.720 1.00 75.44 210 HIS A O 1
ATOM 1621 N N . GLY A 1 211 ? 11.076 2.356 -7.218 1.00 76.31 211 GLY A N 1
ATOM 1622 C CA . GLY A 1 211 ? 11.315 1.365 -6.167 1.00 76.31 211 GLY A CA 1
ATOM 1623 C C . GLY A 1 211 ? 11.127 1.941 -4.761 1.00 76.31 211 GLY A C 1
ATOM 1624 O O . GLY A 1 211 ? 10.468 1.320 -3.931 1.00 76.31 211 GLY A O 1
ATOM 1625 N N . SER A 1 212 ? 11.623 3.158 -4.513 1.00 78.31 212 SER A N 1
ATOM 1626 C CA . SER A 1 212 ? 11.398 3.871 -3.246 1.00 78.31 212 SER A CA 1
ATOM 1627 C C . SER A 1 212 ? 9.921 4.234 -3.050 1.00 78.31 212 SER A C 1
ATOM 1629 O O . SER A 1 212 ? 9.358 3.983 -1.986 1.00 78.31 212 SER A O 1
ATOM 1631 N N . SER A 1 213 ? 9.257 4.737 -4.099 1.00 82.19 213 SER A N 1
ATOM 1632 C CA . SER A 1 213 ? 7.820 5.048 -4.060 1.00 82.19 213 SER A CA 1
ATOM 1633 C C . SER A 1 213 ? 6.968 3.809 -3.788 1.00 82.19 213 SER A C 1
ATOM 1635 O O . SER A 1 213 ? 6.079 3.858 -2.949 1.00 82.19 213 SER A O 1
ATOM 1637 N N . ARG A 1 214 ? 7.270 2.683 -4.441 1.00 84.69 214 ARG A N 1
ATOM 1638 C CA . ARG A 1 214 ? 6.556 1.412 -4.271 1.00 84.69 214 ARG A CA 1
ATOM 1639 C C . ARG A 1 214 ? 6.811 0.786 -2.900 1.00 84.69 214 ARG A C 1
ATOM 1641 O O . ARG A 1 214 ? 5.902 0.218 -2.307 1.00 84.69 214 ARG A O 1
ATOM 1648 N N . SER A 1 215 ? 8.031 0.910 -2.373 1.00 84.25 215 SER A N 1
ATOM 1649 C CA . SER A 1 215 ? 8.335 0.524 -0.990 1.00 84.25 215 SER A CA 1
ATOM 1650 C C . SER A 1 215 ? 7.526 1.365 -0.007 1.00 84.25 215 SER A C 1
ATOM 1652 O O . SER A 1 215 ? 6.933 0.829 0.923 1.00 84.25 215 SER A O 1
ATOM 1654 N N . ARG A 1 216 ? 7.454 2.680 -0.239 1.00 86.69 216 ARG A N 1
ATOM 1655 C CA . ARG A 1 216 ? 6.680 3.590 0.602 1.00 86.69 216 ARG A CA 1
ATOM 1656 C C . ARG A 1 216 ? 5.179 3.324 0.525 1.00 86.69 216 ARG A C 1
ATOM 1658 O O . ARG A 1 216 ? 4.510 3.376 1.547 1.00 86.69 216 ARG A O 1
ATOM 1665 N N . GLU A 1 217 ? 4.661 3.042 -0.662 1.00 89.25 217 GLU A N 1
ATOM 1666 C CA . GLU A 1 217 ? 3.269 2.648 -0.882 1.00 89.25 217 GLU A CA 1
ATOM 1667 C C . GLU A 1 217 ? 2.935 1.373 -0.103 1.00 89.25 217 GLU A C 1
ATOM 1669 O O . GLU A 1 217 ? 1.981 1.369 0.668 1.00 89.25 217 GLU A O 1
ATOM 1674 N N . ARG A 1 218 ? 3.790 0.347 -0.187 1.00 91.94 218 ARG A N 1
ATOM 1675 C CA . ARG A 1 218 ? 3.625 -0.900 0.568 1.00 91.94 218 ARG A CA 1
ATOM 1676 C C . ARG A 1 218 ? 3.664 -0.688 2.086 1.00 91.94 218 ARG A C 1
ATOM 1678 O O . ARG A 1 218 ? 2.833 -1.238 2.796 1.00 91.94 218 ARG A O 1
ATOM 1685 N N . GLU A 1 219 ? 4.581 0.142 2.590 1.00 91.75 219 GLU A N 1
ATOM 1686 C CA . GLU A 1 219 ? 4.611 0.517 4.015 1.00 91.75 219 GLU A CA 1
ATOM 1687 C C . GLU A 1 219 ? 3.320 1.220 4.463 1.00 91.75 219 GLU A C 1
ATOM 1689 O O . GLU A 1 219 ? 2.879 1.059 5.601 1.00 91.75 219 GLU A O 1
ATOM 1694 N N . LEU A 1 220 ? 2.745 2.067 3.604 1.00 93.50 220 LEU A N 1
ATOM 1695 C CA . LEU A 1 220 ? 1.498 2.771 3.899 1.00 93.50 220 LEU A CA 1
ATOM 1696 C C . LEU A 1 220 ? 0.300 1.818 3.873 1.00 93.50 220 LEU A C 1
ATOM 1698 O O . LEU A 1 220 ? -0.568 1.933 4.735 1.00 93.50 220 LEU A O 1
ATOM 1702 N N . GLU A 1 221 ? 0.280 0.872 2.939 1.00 94.56 221 GLU A N 1
ATOM 1703 C CA . GLU A 1 221 ? -0.737 -0.175 2.838 1.00 94.56 221 GLU A CA 1
ATOM 1704 C C . GLU A 1 221 ? -0.712 -1.094 4.069 1.00 94.56 221 GLU A C 1
ATOM 1706 O O . GLU A 1 221 ? -1.739 -1.281 4.716 1.00 94.56 221 GLU A O 1
ATOM 1711 N N . GLU A 1 222 ? 0.471 -1.550 4.498 1.00 95.75 222 GLU A N 1
ATOM 1712 C CA . GLU A 1 222 ? 0.632 -2.343 5.727 1.00 95.75 222 GLU A CA 1
ATOM 1713 C C . GLU A 1 222 ? 0.159 -1.580 6.976 1.00 95.75 222 GLU A C 1
ATOM 1715 O O . GLU A 1 222 ? -0.507 -2.146 7.848 1.00 95.75 222 GLU A O 1
ATOM 1720 N N . LYS A 1 223 ? 0.445 -0.272 7.055 1.00 96.06 223 LYS A N 1
ATOM 1721 C CA . LYS A 1 223 ? -0.039 0.580 8.152 1.00 96.06 223 LYS A CA 1
ATOM 1722 C C . LYS A 1 223 ? -1.550 0.762 8.130 1.00 96.06 223 LYS A C 1
ATOM 1724 O O . LYS A 1 223 ? -2.147 0.784 9.204 1.00 96.06 223 LYS A O 1
ATOM 1729 N N . LEU A 1 224 ? -2.158 0.930 6.956 1.00 95.56 224 LEU A N 1
ATOM 1730 C CA . LEU A 1 224 ? -3.613 1.025 6.809 1.00 95.56 224 LEU A CA 1
ATOM 1731 C C . LEU A 1 224 ? -4.284 -0.267 7.268 1.00 95.56 224 LEU A C 1
ATOM 1733 O O . LEU A 1 224 ? -5.169 -0.219 8.119 1.00 95.56 224 LEU A O 1
ATOM 1737 N N . ASP A 1 225 ? -3.782 -1.407 6.804 1.00 96.56 225 ASP A N 1
ATOM 1738 C CA . ASP A 1 225 ? -4.238 -2.734 7.209 1.00 96.56 225 ASP A CA 1
ATOM 1739 C C . ASP A 1 225 ? -4.185 -2.931 8.728 1.00 96.56 225 ASP A C 1
ATOM 1741 O O . ASP A 1 225 ? -5.108 -3.475 9.339 1.00 96.56 225 ASP A O 1
ATOM 1745 N N . GLU A 1 226 ? -3.100 -2.495 9.365 1.00 96.62 226 GLU A N 1
ATOM 1746 C CA . GLU A 1 226 ? -2.947 -2.605 10.811 1.00 96.62 226 GLU A CA 1
ATOM 1747 C C . GLU A 1 226 ? -3.919 -1.697 11.572 1.00 96.62 226 GLU A C 1
ATOM 1749 O O . GLU A 1 226 ? -4.544 -2.144 12.537 1.00 96.62 226 GLU A O 1
ATOM 1754 N N . ARG A 1 227 ? -4.126 -0.457 11.106 1.00 95.12 227 ARG A N 1
ATOM 1755 C CA . ARG A 1 227 ? -5.149 0.436 11.673 1.00 95.12 227 ARG A CA 1
ATOM 1756 C C . ARG A 1 227 ? -6.554 -0.130 11.481 1.00 95.12 227 ARG A C 1
ATOM 1758 O O . ARG A 1 227 ? -7.367 -0.041 12.395 1.00 95.12 227 ARG A O 1
ATOM 1765 N N . ASP A 1 228 ? -6.845 -0.758 10.347 1.00 96.38 228 ASP A N 1
ATOM 1766 C CA . ASP A 1 228 ? -8.143 -1.385 10.093 1.00 96.38 228 ASP A CA 1
ATOM 1767 C C . ASP A 1 228 ? -8.394 -2.592 11.002 1.00 96.38 228 ASP A C 1
ATOM 1769 O O . ASP A 1 228 ? -9.516 -2.781 11.489 1.00 96.38 228 ASP A O 1
ATOM 1773 N N . ARG A 1 229 ? -7.364 -3.404 11.277 1.00 97.19 229 ARG A N 1
ATOM 1774 C CA . ARG A 1 229 ? -7.439 -4.480 12.280 1.00 97.19 229 ARG A CA 1
ATOM 1775 C C . ARG A 1 229 ? -7.696 -3.907 13.672 1.00 97.19 229 ARG A C 1
ATOM 1777 O O . ARG A 1 229 ? -8.626 -4.351 14.342 1.00 97.19 229 ARG A O 1
ATOM 1784 N N . GLU A 1 230 ? -6.958 -2.873 14.063 1.00 97.12 230 GLU A N 1
ATOM 1785 C CA . GLU A 1 230 ? -7.127 -2.192 15.349 1.00 97.12 230 GLU A CA 1
ATOM 1786 C C . GLU A 1 230 ? -8.537 -1.597 15.501 1.00 97.12 230 GLU A C 1
ATOM 1788 O O . GLU A 1 230 ? -9.201 -1.808 16.516 1.00 97.12 230 GLU A O 1
ATOM 1793 N N . ILE A 1 231 ? -9.063 -0.934 14.467 1.00 97.19 231 ILE A N 1
ATOM 1794 C CA . ILE A 1 231 ? -10.431 -0.401 14.458 1.00 97.19 231 ILE A CA 1
ATOM 1795 C C . ILE A 1 231 ? -11.457 -1.530 14.600 1.00 97.19 231 ILE A C 1
ATOM 1797 O O . ILE A 1 231 ? -12.427 -1.382 15.347 1.00 97.19 231 ILE A O 1
ATOM 1801 N N . LYS A 1 232 ? -11.277 -2.660 13.906 1.00 97.12 232 LYS A N 1
ATOM 1802 C CA . LYS A 1 232 ? -12.170 -3.824 14.040 1.00 97.12 232 LYS A CA 1
ATOM 1803 C C . LYS A 1 232 ? -12.147 -4.384 15.461 1.00 97.12 232 LYS A C 1
ATOM 1805 O O . LYS A 1 232 ? -13.212 -4.657 16.015 1.00 97.12 232 LYS A O 1
ATOM 1810 N N . GLU A 1 233 ? -10.973 -4.501 16.070 1.00 97.25 233 GLU A N 1
ATOM 1811 C CA . GLU A 1 233 ? -10.832 -4.960 17.452 1.00 97.25 233 GLU A CA 1
ATOM 1812 C C . GLU A 1 233 ? -11.456 -3.995 18.458 1.00 97.25 233 GLU A C 1
ATOM 1814 O O . GLU A 1 233 ? -12.202 -4.431 19.333 1.00 97.25 233 GLU A O 1
ATOM 1819 N N . LEU A 1 234 ? -11.213 -2.689 18.321 1.00 96.19 234 LEU A N 1
ATOM 1820 C CA . LEU A 1 234 ? -11.822 -1.668 19.175 1.00 96.19 234 LEU A CA 1
ATOM 1821 C C . LEU A 1 234 ? -13.347 -1.668 19.042 1.00 96.19 234 LEU A C 1
ATOM 1823 O O . LEU A 1 234 ? -14.053 -1.586 20.045 1.00 96.19 234 LEU A O 1
ATOM 1827 N N . ARG A 1 235 ? -13.877 -1.832 17.824 1.00 95.12 235 ARG A N 1
ATOM 1828 C CA . ARG A 1 235 ? -15.324 -1.974 17.596 1.00 95.12 235 ARG A CA 1
ATOM 1829 C C . ARG A 1 235 ? -15.888 -3.240 18.235 1.00 95.12 235 ARG A C 1
ATOM 1831 O O . ARG A 1 235 ? -16.997 -3.185 18.762 1.00 95.12 235 ARG A O 1
ATOM 1838 N N . ARG A 1 236 ? -15.157 -4.360 18.202 1.00 96.12 236 ARG A N 1
ATOM 1839 C CA . ARG A 1 236 ? -15.552 -5.597 18.894 1.00 96.12 236 ARG A CA 1
ATOM 1840 C C . ARG A 1 236 ? -15.582 -5.386 20.407 1.00 96.12 236 ARG A C 1
ATOM 1842 O O . ARG A 1 236 ? -16.621 -5.616 21.011 1.00 96.12 236 ARG A O 1
ATOM 1849 N N . LYS A 1 237 ? -14.502 -4.852 20.986 1.00 95.75 237 LYS A N 1
ATOM 1850 C CA . LYS A 1 237 ? -14.410 -4.542 22.422 1.00 95.75 237 LYS A CA 1
ATOM 1851 C C . LYS A 1 237 ? -15.507 -3.582 22.876 1.00 95.75 237 LYS A C 1
ATOM 1853 O O . LYS A 1 237 ? -16.076 -3.768 23.940 1.00 95.75 237 LYS A O 1
ATOM 1858 N N . LEU A 1 238 ? -15.844 -2.577 22.065 1.00 94.94 238 LEU A N 1
ATOM 1859 C CA . LEU A 1 238 ? -16.935 -1.653 22.375 1.00 94.94 238 LEU A CA 1
ATOM 1860 C C . LEU A 1 238 ? -18.305 -2.348 22.361 1.00 94.94 238 LEU A C 1
ATOM 1862 O O . LEU A 1 238 ? -19.158 -2.016 23.178 1.00 94.94 238 LEU A O 1
ATOM 1866 N N . ARG A 1 239 ? -18.537 -3.287 21.435 1.00 94.19 239 ARG A N 1
ATOM 1867 C CA . ARG A 1 239 ? -19.777 -4.081 21.406 1.00 94.19 239 ARG A CA 1
ATOM 1868 C C . ARG A 1 239 ? -19.881 -5.010 22.611 1.00 94.19 239 ARG A C 1
ATOM 1870 O O . ARG A 1 239 ? -20.941 -5.048 23.219 1.00 94.19 239 ARG A O 1
ATOM 1877 N N . GLU A 1 240 ? -18.797 -5.699 22.953 1.00 93.88 240 GLU A N 1
ATOM 1878 C CA . GLU A 1 240 ? -18.713 -6.546 24.150 1.00 93.88 240 GLU A CA 1
ATOM 1879 C C . GLU A 1 240 ? -18.959 -5.713 25.409 1.00 93.88 240 GLU A C 1
ATOM 1881 O O . GLU A 1 240 ? -19.894 -5.994 26.145 1.00 93.88 240 GLU A O 1
ATOM 1886 N N . GLY A 1 241 ? -18.256 -4.588 25.566 1.00 94.12 241 GLY A N 1
ATOM 1887 C CA . GLY A 1 241 ? -18.465 -3.695 26.703 1.00 94.12 241 GLY A CA 1
ATOM 1888 C C . GLY A 1 241 ? -19.892 -3.145 26.797 1.00 94.12 241 GLY A C 1
ATOM 1889 O O . GLY A 1 241 ? -20.406 -2.998 27.898 1.00 94.12 241 GLY A O 1
ATOM 1890 N N . ARG A 1 242 ? -20.572 -2.859 25.676 1.00 92.62 242 ARG A N 1
ATOM 1891 C CA . ARG A 1 242 ? -21.999 -2.481 25.707 1.00 92.62 242 ARG A CA 1
ATOM 1892 C C . ARG A 1 242 ? -22.882 -3.625 26.200 1.00 92.62 242 ARG A C 1
ATOM 1894 O O . ARG A 1 242 ? -23.714 -3.383 27.060 1.00 92.62 242 ARG A O 1
ATOM 1901 N N . SER A 1 243 ? -22.659 -4.839 25.702 1.00 92.44 243 SER A N 1
ATOM 1902 C CA . SER A 1 243 ? -23.388 -6.029 26.152 1.00 92.44 243 SER A CA 1
ATOM 1903 C C . SER A 1 243 ? -23.199 -6.277 27.649 1.00 92.44 243 SER A C 1
ATOM 1905 O O . SER A 1 243 ? -24.166 -6.587 28.335 1.00 92.44 243 SER A O 1
ATOM 1907 N N . ASP A 1 244 ? -21.978 -6.099 28.159 1.00 93.44 244 ASP A N 1
ATOM 1908 C CA . ASP A 1 244 ? -21.678 -6.253 29.585 1.00 93.44 244 ASP A CA 1
ATOM 1909 C C . ASP A 1 244 ? -22.375 -5.174 30.429 1.00 93.44 244 ASP A C 1
ATOM 1911 O O . ASP A 1 244 ? -22.888 -5.465 31.505 1.00 93.44 244 ASP A O 1
ATOM 1915 N N . ASN A 1 245 ? -22.441 -3.929 29.938 1.00 92.56 245 ASN A N 1
ATOM 1916 C CA . ASN A 1 245 ? -23.189 -2.856 30.604 1.00 92.56 245 ASN A CA 1
ATOM 1917 C C . ASN A 1 245 ? -24.701 -3.126 30.612 1.00 92.56 245 ASN A C 1
ATOM 1919 O O . ASN A 1 245 ? -25.356 -2.857 31.615 1.00 92.56 245 ASN A O 1
ATOM 1923 N N . ASP A 1 246 ? -25.255 -3.650 29.517 1.00 94.06 246 ASP A N 1
ATOM 1924 C CA . ASP A 1 246 ? -26.673 -4.008 29.445 1.00 94.06 246 ASP A CA 1
ATOM 1925 C C . ASP A 1 246 ? -26.992 -5.157 30.420 1.00 94.06 246 ASP A C 1
ATOM 1927 O O . ASP A 1 246 ? -27.971 -5.074 31.159 1.00 94.06 246 ASP A O 1
ATOM 1931 N N . ALA A 1 247 ? -26.120 -6.170 30.508 1.00 94.38 247 ALA A N 1
ATOM 1932 C CA . ALA A 1 247 ? -26.244 -7.257 31.482 1.00 94.38 247 ALA A CA 1
ATOM 1933 C C . ALA A 1 247 ? -26.116 -6.764 32.936 1.00 94.38 247 ALA A C 1
ATOM 1935 O O . ALA A 1 247 ? -26.859 -7.210 33.808 1.00 94.38 247 ALA A O 1
ATOM 1936 N N . MET A 1 248 ? -25.207 -5.819 33.203 1.00 94.44 248 MET A N 1
ATOM 1937 C CA . MET A 1 248 ? -25.071 -5.194 34.523 1.00 94.44 248 MET A CA 1
ATOM 1938 C C . MET A 1 248 ? -26.357 -4.462 34.924 1.00 94.44 248 MET A C 1
ATOM 1940 O O . MET A 1 248 ? -26.840 -4.656 36.033 1.00 94.44 248 MET A O 1
ATOM 1944 N N . ARG A 1 249 ? -26.954 -3.689 34.008 1.00 95.56 249 ARG A N 1
ATOM 1945 C CA . ARG A 1 249 ? -28.231 -2.997 34.252 1.00 95.56 249 ARG A CA 1
ATOM 1946 C C . ARG A 1 249 ? -29.381 -3.960 34.524 1.00 95.56 249 ARG A C 1
ATOM 1948 O O . ARG A 1 249 ? -30.229 -3.675 35.360 1.00 95.56 249 ARG A O 1
ATOM 1955 N N . GLU A 1 250 ? -29.435 -5.088 33.820 1.00 96.44 250 GLU A N 1
ATOM 1956 C CA . GLU A 1 250 ? -30.459 -6.110 34.059 1.00 96.44 250 GLU A CA 1
ATOM 1957 C C . GLU A 1 250 ? -30.314 -6.740 35.453 1.00 96.44 250 GLU A C 1
ATOM 1959 O O . GLU A 1 250 ? -31.309 -6.916 36.156 1.00 96.44 250 GLU A O 1
ATOM 1964 N N . LEU A 1 251 ? -29.078 -7.009 35.890 1.00 95.75 251 LEU A N 1
ATOM 1965 C CA . LEU A 1 251 ? -28.797 -7.482 37.247 1.00 95.75 251 LEU A CA 1
ATOM 1966 C C . LEU A 1 251 ? -29.132 -6.433 38.313 1.00 95.75 251 LEU A C 1
ATOM 1968 O O . LEU A 1 251 ? -29.703 -6.795 39.337 1.00 95.75 251 LEU A O 1
ATOM 1972 N N . GLU A 1 252 ? -28.804 -5.159 38.081 1.00 95.88 252 GLU A N 1
ATOM 1973 C CA . GLU A 1 252 ? -29.161 -4.046 38.972 1.00 95.88 252 GLU A CA 1
ATOM 1974 C C . GLU A 1 252 ? -30.681 -3.944 39.137 1.00 95.88 252 GLU A C 1
ATOM 1976 O O . GLU A 1 252 ? -31.164 -3.996 40.265 1.00 95.88 252 GLU A O 1
ATOM 1981 N N . ASN A 1 253 ? -31.441 -3.932 38.035 1.00 96.75 253 ASN A N 1
ATOM 1982 C CA . ASN A 1 253 ? -32.906 -3.914 38.077 1.00 96.75 253 ASN A CA 1
ATOM 1983 C C . ASN A 1 253 ? -33.470 -5.123 38.835 1.00 96.75 253 ASN A C 1
ATOM 1985 O O . ASN A 1 253 ? -34.365 -4.977 39.664 1.00 96.75 253 ASN A O 1
ATOM 1989 N N . ARG A 1 254 ? -32.941 -6.330 38.587 1.00 97.19 254 ARG A N 1
ATOM 1990 C CA . ARG A 1 254 ? -33.405 -7.529 39.296 1.00 97.19 254 ARG A CA 1
ATOM 1991 C C . ARG A 1 254 ? -33.081 -7.468 40.786 1.00 97.19 254 ARG A C 1
ATOM 1993 O O . ARG A 1 254 ? -33.839 -7.994 41.596 1.00 97.19 254 ARG A O 1
ATOM 2000 N N . ASN A 1 255 ? -31.961 -6.852 41.151 1.00 95.69 255 ASN A N 1
ATOM 2001 C CA . ASN A 1 255 ? -31.594 -6.664 42.545 1.00 95.69 255 ASN A CA 1
ATOM 2002 C C . ASN A 1 255 ? -32.509 -5.634 43.224 1.00 95.69 255 ASN A C 1
ATOM 2004 O O . ASN A 1 255 ? -32.978 -5.898 44.323 1.00 95.69 255 ASN A O 1
ATOM 2008 N N . GLU A 1 256 ? -32.846 -4.530 42.550 1.00 97.25 256 GLU A N 1
ATOM 2009 C CA . GLU A 1 256 ? -33.838 -3.556 43.032 1.00 97.25 256 GLU A CA 1
ATOM 2010 C C . GLU A 1 256 ? -35.220 -4.199 43.240 1.00 97.25 256 GLU A C 1
ATOM 2012 O O . GLU A 1 256 ? -35.859 -3.972 44.266 1.00 97.25 256 GLU A O 1
ATOM 2017 N N . GLU A 1 257 ? -35.669 -5.054 42.313 1.00 97.69 257 GLU A N 1
ATOM 2018 C CA . GLU A 1 257 ? -36.909 -5.829 42.468 1.00 97.69 257 GLU A CA 1
ATOM 2019 C C . GLU A 1 257 ? -36.862 -6.740 43.702 1.00 97.69 257 GLU A C 1
ATOM 2021 O O . GLU A 1 257 ? -37.796 -6.751 44.501 1.00 97.69 257 GLU A O 1
ATOM 2026 N N . LEU A 1 258 ? -35.768 -7.487 43.886 1.00 97.25 258 LEU A N 1
ATOM 2027 C CA . LEU A 1 258 ? -35.593 -8.362 45.048 1.00 97.25 258 LEU A CA 1
ATOM 2028 C C . LEU A 1 258 ? -35.517 -7.572 46.361 1.00 97.25 258 LEU A C 1
ATOM 2030 O O . LEU A 1 258 ? -36.038 -8.024 47.380 1.00 97.25 258 LEU A O 1
ATOM 2034 N N . GLU A 1 259 ? -34.883 -6.401 46.363 1.00 96.94 259 GLU A N 1
ATOM 2035 C CA . GLU A 1 259 ? -34.840 -5.507 47.520 1.00 96.94 259 GLU A CA 1
ATOM 2036 C C . GLU A 1 259 ? -36.232 -4.966 47.869 1.00 96.94 259 GLU A C 1
ATOM 2038 O O . GLU A 1 259 ? -36.584 -4.931 49.051 1.00 96.94 259 GLU A O 1
ATOM 2043 N N . ALA A 1 260 ? -37.047 -4.620 46.867 1.00 97.56 260 ALA A N 1
ATOM 2044 C CA . ALA A 1 260 ? -38.441 -4.229 47.063 1.00 97.56 260 ALA A CA 1
ATOM 2045 C C . ALA A 1 260 ? -39.284 -5.387 47.627 1.00 97.56 260 ALA A C 1
ATOM 2047 O O . ALA A 1 260 ? -39.948 -5.210 48.646 1.00 97.56 260 ALA A O 1
ATOM 2048 N N . GLU A 1 261 ? -39.180 -6.592 47.050 1.00 97.75 261 GLU A N 1
ATOM 2049 C CA . GLU A 1 261 ? -39.856 -7.801 47.552 1.00 97.75 261 GLU A CA 1
ATOM 2050 C C . GLU A 1 261 ? -39.461 -8.108 49.012 1.00 97.75 261 GLU A C 1
ATOM 2052 O O . GLU A 1 261 ? -40.305 -8.444 49.847 1.00 97.75 261 GLU A O 1
ATOM 2057 N N . LEU A 1 262 ? -38.175 -7.966 49.358 1.00 97.56 262 LEU A N 1
ATOM 2058 C CA . LEU A 1 262 ? -37.701 -8.116 50.736 1.00 97.56 262 LEU A CA 1
ATOM 2059 C C . LEU A 1 262 ? -38.242 -7.019 51.659 1.00 97.56 262 LEU A C 1
ATOM 2061 O O . LEU A 1 262 ? -38.508 -7.301 52.828 1.00 97.56 262 LEU A O 1
ATOM 2065 N N . GLY A 1 263 ? -38.386 -5.789 51.166 1.00 97.62 263 GLY A N 1
ATOM 2066 C CA . GLY A 1 263 ? -39.019 -4.682 51.880 1.00 97.62 263 GLY A CA 1
ATOM 2067 C C . GLY A 1 263 ? -40.482 -4.974 52.207 1.00 97.62 263 GLY A C 1
ATOM 2068 O O . GLY A 1 263 ? -40.876 -4.881 53.370 1.00 97.62 263 GLY A O 1
ATOM 2069 N N . ASP A 1 264 ? -41.251 -5.428 51.220 1.00 97.62 264 ASP A N 1
ATOM 2070 C CA . ASP A 1 264 ? -42.660 -5.800 51.382 1.00 97.62 264 ASP A CA 1
ATOM 2071 C C . ASP A 1 264 ? -42.824 -6.946 52.390 1.00 97.62 264 ASP A C 1
ATOM 2073 O O . ASP A 1 264 ? -43.641 -6.876 53.311 1.00 97.62 264 ASP A O 1
ATOM 2077 N N . MET A 1 265 ? -41.991 -7.987 52.281 1.00 97.19 265 MET A N 1
ATOM 2078 C CA . MET A 1 265 ? -41.991 -9.104 53.230 1.00 97.19 265 MET A CA 1
ATOM 2079 C C . MET A 1 265 ? -41.611 -8.667 54.649 1.00 97.19 265 MET A C 1
ATOM 2081 O O . MET A 1 265 ? -42.163 -9.190 55.618 1.00 97.19 265 MET A O 1
ATOM 2085 N N . ARG A 1 266 ? -40.684 -7.712 54.800 1.00 97.88 266 ARG A N 1
ATOM 2086 C CA . ARG A 1 266 ? -40.340 -7.130 56.107 1.00 97.88 266 ARG A CA 1
ATOM 2087 C C . ARG A 1 266 ? -41.503 -6.338 56.692 1.00 97.88 266 ARG A C 1
ATOM 2089 O O . ARG A 1 266 ? -41.788 -6.545 57.865 1.00 97.88 266 ARG A O 1
ATOM 2096 N N . SER A 1 267 ? -42.188 -5.515 55.894 1.00 97.50 267 SER A N 1
ATOM 2097 C CA . SER A 1 267 ? -43.387 -4.784 56.331 1.00 97.50 267 SER A CA 1
ATOM 2098 C C . SER A 1 267 ? -44.470 -5.750 56.804 1.00 97.50 267 SER A C 1
ATOM 2100 O O . SER A 1 267 ? -45.010 -5.585 57.889 1.00 97.50 267 SER A O 1
ATOM 2102 N N . LEU A 1 268 ? -44.725 -6.822 56.047 1.00 97.75 268 LEU A N 1
ATOM 2103 C CA . LEU A 1 268 ? -45.703 -7.837 56.437 1.00 97.75 268 LEU A CA 1
ATOM 2104 C C . LEU A 1 268 ? -45.304 -8.555 57.736 1.00 97.75 268 LEU A C 1
ATOM 2106 O O . LEU A 1 268 ? -46.156 -8.892 58.557 1.00 97.75 268 LEU A O 1
ATOM 2110 N N . LEU A 1 269 ? -44.014 -8.836 57.933 1.00 96.88 269 LEU A N 1
ATOM 2111 C CA . LEU A 1 269 ? -43.523 -9.404 59.190 1.00 96.88 269 LEU A CA 1
ATOM 2112 C C . LEU A 1 269 ? -43.677 -8.421 60.355 1.00 96.88 269 LEU A C 1
ATOM 2114 O O . LEU A 1 269 ? -44.037 -8.856 61.445 1.00 96.88 269 LEU A O 1
ATOM 2118 N N . GLU A 1 270 ? -43.433 -7.132 60.136 1.00 97.25 270 GLU A N 1
ATOM 2119 C CA . GLU A 1 270 ? -43.622 -6.081 61.136 1.00 97.25 270 GLU A CA 1
ATOM 2120 C C . GLU A 1 270 ? -45.099 -5.964 61.535 1.00 97.25 270 GLU A C 1
ATOM 2122 O O . GLU A 1 270 ? -45.405 -6.090 62.720 1.00 97.25 270 GLU A O 1
ATOM 2127 N N . ASP A 1 271 ? -46.017 -5.909 60.566 1.00 97.00 271 ASP A N 1
ATOM 2128 C CA . ASP A 1 271 ? -47.468 -5.924 60.801 1.00 97.00 271 ASP A CA 1
ATOM 2129 C C . ASP A 1 271 ? -47.908 -7.162 61.601 1.00 97.00 271 ASP A C 1
ATOM 2131 O O . ASP A 1 271 ? -48.695 -7.070 62.547 1.00 97.00 271 ASP A O 1
ATOM 2135 N N . ASN A 1 272 ? -47.373 -8.341 61.256 1.00 97.06 272 ASN A N 1
ATOM 2136 C CA . ASN A 1 272 ? -47.645 -9.579 61.989 1.00 97.06 272 ASN A CA 1
ATOM 2137 C C . ASN A 1 272 ? -47.102 -9.532 63.424 1.00 97.06 272 ASN A C 1
ATOM 2139 O O . ASN A 1 272 ? -47.756 -10.026 64.341 1.00 97.06 272 ASN A O 1
ATOM 2143 N N . VAL A 1 273 ? -45.916 -8.959 63.644 1.00 96.50 273 VAL A N 1
ATOM 2144 C CA . VAL A 1 273 ? -45.338 -8.790 64.986 1.00 96.50 273 VAL A CA 1
ATOM 2145 C C . VAL A 1 273 ? -46.169 -7.811 65.809 1.00 96.50 273 VAL A C 1
ATOM 2147 O O . VAL A 1 273 ? -46.445 -8.090 66.976 1.00 96.50 273 VAL A O 1
ATOM 2150 N N . GLU A 1 274 ? -46.611 -6.700 65.220 1.00 96.44 274 GLU A N 1
ATOM 2151 C CA . GLU A 1 274 ? -47.531 -5.775 65.875 1.00 96.44 274 GLU A CA 1
ATOM 2152 C C . GLU A 1 274 ? -48.838 -6.461 66.265 1.00 96.44 274 GLU A C 1
ATOM 2154 O O . GLU A 1 274 ? -49.299 -6.292 67.392 1.00 96.44 274 GLU A O 1
ATOM 2159 N N . GLU A 1 275 ? -49.413 -7.271 65.375 1.00 95.75 275 GLU A N 1
ATOM 2160 C CA . GLU A 1 275 ? -50.639 -8.009 65.663 1.00 95.75 275 GLU A CA 1
ATOM 2161 C C . GLU A 1 275 ? -50.436 -9.043 66.773 1.00 95.75 275 GLU A C 1
ATOM 2163 O O . GLU A 1 275 ? -51.234 -9.116 67.706 1.00 95.75 275 GLU A O 1
ATOM 2168 N N . ILE A 1 276 ? -49.324 -9.785 66.751 1.00 95.38 276 ILE A N 1
ATOM 2169 C CA . ILE A 1 276 ? -48.951 -10.697 67.840 1.00 95.38 276 ILE A CA 1
ATOM 2170 C C . ILE A 1 276 ? -48.825 -9.934 69.163 1.00 95.38 276 ILE A C 1
ATOM 2172 O O . ILE A 1 276 ? -49.289 -10.422 70.194 1.00 95.38 276 ILE A O 1
ATOM 2176 N N . ASN A 1 277 ? -48.220 -8.746 69.159 1.00 93.44 277 ASN A N 1
ATOM 2177 C CA . ASN A 1 277 ? -48.093 -7.920 70.358 1.00 93.44 277 ASN A CA 1
ATOM 2178 C C . ASN A 1 277 ? -49.457 -7.404 70.839 1.00 93.44 277 ASN A C 1
ATOM 2180 O O . ASN A 1 277 ? -49.735 -7.479 72.034 1.00 93.44 277 ASN A O 1
ATOM 2184 N N . ARG A 1 278 ? -50.340 -6.958 69.933 1.00 92.44 278 ARG A N 1
ATOM 2185 C CA . ARG A 1 278 ? -51.724 -6.570 70.261 1.00 92.44 278 ARG A CA 1
ATOM 2186 C C . ARG A 1 278 ? -52.488 -7.729 70.902 1.00 92.44 278 ARG A C 1
ATOM 2188 O O . ARG A 1 278 ? -53.099 -7.552 71.955 1.00 92.44 278 ARG A O 1
ATOM 2195 N N . LEU A 1 279 ? -52.400 -8.923 70.316 1.00 91.88 279 LEU A N 1
ATOM 2196 C CA . LEU A 1 279 ? -53.023 -10.133 70.853 1.00 91.88 279 LEU A CA 1
ATOM 2197 C C . LEU A 1 279 ? -52.443 -10.528 72.216 1.00 91.88 279 LEU A C 1
ATOM 2199 O O . LEU A 1 279 ? -53.205 -10.903 73.103 1.00 91.88 279 LEU A O 1
ATOM 2203 N N . ARG A 1 280 ? -51.123 -10.410 72.419 1.00 89.00 280 ARG A N 1
ATOM 2204 C CA . ARG A 1 280 ? -50.491 -10.639 73.730 1.00 89.00 280 ARG A CA 1
ATOM 2205 C C . ARG A 1 280 ? -51.026 -9.684 74.793 1.00 89.00 280 ARG A C 1
ATOM 2207 O O . ARG A 1 280 ? -51.402 -10.155 75.857 1.00 89.00 280 ARG A O 1
ATOM 2214 N N . VAL A 1 281 ? -51.117 -8.386 74.495 1.00 88.69 281 VAL A N 1
ATOM 2215 C CA . VAL A 1 281 ? -51.651 -7.382 75.435 1.00 88.69 281 VAL A CA 1
ATOM 2216 C C . VAL A 1 281 ? -53.111 -7.668 75.783 1.00 88.69 281 VAL A C 1
ATOM 2218 O O . VAL A 1 281 ? -53.478 -7.597 76.949 1.00 88.69 281 VAL A O 1
ATOM 2221 N N . LEU A 1 282 ? -53.946 -8.028 74.803 1.00 84.88 282 LEU A N 1
ATOM 2222 C CA . LEU A 1 282 ? -55.339 -8.411 75.063 1.00 84.88 282 LEU A CA 1
ATOM 2223 C C . LEU A 1 282 ? -55.443 -9.665 75.941 1.00 84.88 282 LEU A C 1
ATOM 2225 O O . LEU A 1 282 ? -56.288 -9.725 76.835 1.00 84.88 282 LEU A O 1
ATOM 2229 N N . LEU A 1 283 ? -54.584 -10.658 75.700 1.00 80.31 283 LEU A N 1
ATOM 2230 C CA . LEU A 1 283 ? -54.537 -11.882 76.496 1.00 80.31 283 LEU A CA 1
ATOM 2231 C C . LEU A 1 283 ? -54.095 -11.597 77.941 1.00 80.31 283 LEU A C 1
ATOM 2233 O O . LEU A 1 283 ? -54.671 -12.147 78.878 1.00 80.31 283 LEU A O 1
ATOM 2237 N N . GLU A 1 284 ? -53.100 -10.727 78.114 1.00 77.56 284 GLU A N 1
ATOM 2238 C CA . GLU A 1 284 ? -52.516 -10.382 79.411 1.00 77.56 284 GLU A CA 1
ATOM 2239 C C . GLU A 1 284 ? -53.416 -9.442 80.229 1.00 77.56 284 GLU A C 1
ATOM 2241 O O . GLU A 1 284 ? -53.613 -9.686 81.414 1.00 77.56 284 GLU A O 1
ATOM 2246 N N . GLY A 1 285 ? -54.021 -8.428 79.601 1.00 67.56 285 GLY A N 1
ATOM 2247 C CA . GLY A 1 285 ? -54.825 -7.414 80.293 1.00 67.56 285 GLY A CA 1
ATOM 2248 C C . GLY A 1 285 ? -56.304 -7.758 80.483 1.00 67.56 285 GLY A C 1
ATOM 2249 O O . GLY A 1 285 ? -56.926 -7.241 81.397 1.00 67.56 285 GLY A O 1
ATOM 2250 N N . GLY A 1 286 ? -56.900 -8.603 79.636 1.00 63.53 286 GLY A N 1
ATOM 2251 C CA . GLY A 1 286 ? -58.331 -8.930 79.743 1.00 63.53 286 GLY A CA 1
ATOM 2252 C C . GLY A 1 286 ? -58.591 -10.313 80.326 1.00 63.53 286 GLY A C 1
ATOM 2253 O O . GLY A 1 286 ? -59.375 -10.479 81.250 1.00 63.53 286 GLY A O 1
ATOM 2254 N N . GLY A 1 287 ? -57.923 -11.331 79.784 1.00 64.62 287 GLY A N 1
ATOM 2255 C CA . GLY A 1 287 ? -58.147 -12.710 80.216 1.00 64.62 287 GLY A CA 1
ATOM 2256 C C . GLY A 1 287 ? -57.491 -13.013 81.556 1.00 64.62 287 GLY A C 1
ATOM 2257 O O . GLY A 1 287 ? -58.085 -13.673 82.400 1.00 64.62 287 GLY A O 1
ATOM 2258 N N . ASN A 1 288 ? -56.266 -12.533 81.758 1.00 65.88 288 ASN A N 1
ATOM 2259 C CA . ASN A 1 288 ? -55.486 -12.904 82.930 1.00 65.88 288 ASN A CA 1
ATOM 2260 C C . ASN A 1 288 ? -55.913 -12.157 84.195 1.00 65.88 288 ASN A C 1
ATOM 2262 O O . ASN A 1 288 ? -55.936 -12.776 85.251 1.00 65.88 288 ASN A O 1
ATOM 2266 N N . GLU A 1 289 ? -56.277 -10.876 84.106 1.00 68.56 289 GLU A N 1
ATOM 2267 C CA . GLU A 1 289 ? -56.729 -10.089 85.263 1.00 68.56 289 GLU A CA 1
ATOM 2268 C C . GLU A 1 289 ? -58.086 -10.572 85.790 1.00 68.56 289 GLU A C 1
ATOM 2270 O O . GLU A 1 289 ? -58.222 -10.813 86.988 1.00 68.56 289 GLU A O 1
ATOM 2275 N N . ASP A 1 290 ? -59.058 -10.820 84.905 1.00 75.56 290 ASP A N 1
ATOM 2276 C CA . ASP A 1 290 ? -60.372 -11.353 85.290 1.00 75.56 290 ASP A CA 1
ATOM 2277 C C . ASP A 1 290 ? -60.265 -12.774 85.864 1.00 75.56 290 ASP A C 1
ATOM 2279 O O . ASP A 1 290 ? -60.925 -13.109 86.853 1.00 75.56 290 ASP A O 1
ATOM 2283 N N . ILE A 1 291 ? -59.408 -13.621 85.279 1.00 78.06 291 ILE A N 1
ATOM 2284 C CA . ILE A 1 291 ? -59.124 -14.954 85.826 1.00 78.06 291 ILE A CA 1
ATOM 2285 C C . ILE A 1 291 ? -58.420 -14.829 87.179 1.00 78.06 291 ILE A C 1
ATOM 2287 O O . ILE A 1 291 ? -58.816 -15.522 88.112 1.00 78.06 291 ILE A O 1
ATOM 2291 N N . HIS A 1 292 ? -57.429 -13.945 87.322 1.00 78.62 292 HIS A N 1
ATOM 2292 C CA . HIS A 1 292 ? -56.738 -13.724 88.593 1.00 78.62 292 HIS A CA 1
ATOM 2293 C C . HIS A 1 292 ? -57.692 -13.249 89.686 1.00 78.62 292 HIS A C 1
ATOM 2295 O O . HIS A 1 292 ? -57.704 -13.834 90.765 1.00 78.62 292 HIS A O 1
ATOM 2301 N N . HIS A 1 293 ? -58.539 -12.260 89.399 1.00 81.44 293 HIS A N 1
ATOM 2302 C CA . HIS A 1 293 ? -59.523 -11.764 90.355 1.00 81.44 293 HIS A CA 1
ATOM 2303 C C . HIS A 1 293 ? -60.549 -12.847 90.708 1.00 81.44 293 HIS A C 1
ATOM 2305 O O . HIS A 1 293 ? -60.967 -12.961 91.862 1.00 81.44 293 HIS A O 1
ATOM 2311 N N . LYS A 1 294 ? -60.965 -13.676 89.739 1.00 85.12 294 LYS A N 1
ATOM 2312 C CA . LYS A 1 294 ? -61.888 -14.776 90.030 1.00 85.12 294 LYS A CA 1
ATOM 2313 C C . LYS A 1 294 ? -61.238 -15.871 90.872 1.00 85.12 294 LYS A C 1
ATOM 2315 O O . LYS A 1 294 ? -61.909 -16.461 91.716 1.00 85.12 294 LYS A O 1
ATOM 2320 N N . VAL A 1 295 ? -59.956 -16.143 90.645 1.00 86.00 295 VAL A N 1
ATOM 2321 C CA . VAL A 1 295 ? -59.162 -17.064 91.463 1.00 86.00 295 VAL A CA 1
ATOM 2322 C C . VAL A 1 295 ? -59.044 -16.532 92.889 1.00 86.00 295 VAL A C 1
ATOM 2324 O O . VAL A 1 295 ? -59.362 -17.270 93.811 1.00 86.00 295 VAL A O 1
ATOM 2327 N N . GLU A 1 296 ? -58.706 -15.257 93.075 1.00 86.81 296 GLU A N 1
ATOM 2328 C CA . GLU A 1 296 ? -58.596 -14.628 94.399 1.00 86.81 296 GLU A CA 1
ATOM 2329 C C . GLU A 1 296 ? -59.935 -14.640 95.160 1.00 86.81 296 GLU A C 1
ATOM 2331 O O . GLU A 1 296 ? -59.988 -14.970 96.343 1.00 86.81 296 GLU A O 1
ATOM 2336 N N . GLU A 1 297 ? -61.051 -14.375 94.474 1.00 88.94 297 GLU A N 1
ATOM 2337 C CA . GLU A 1 297 ? -62.389 -14.482 95.068 1.00 88.94 297 GLU A CA 1
ATOM 2338 C C . GLU A 1 297 ? -62.707 -15.926 95.501 1.00 88.94 297 GLU A C 1
ATOM 2340 O O . GLU A 1 297 ? -63.222 -16.156 96.596 1.00 88.94 297 GLU A O 1
ATOM 2345 N N . LEU A 1 298 ? -62.382 -16.920 94.665 1.00 90.50 298 LEU A N 1
ATOM 2346 C CA . LEU A 1 298 ? -62.564 -18.338 94.996 1.00 90.50 298 LEU A CA 1
ATOM 2347 C C . LEU A 1 298 ? -61.645 -18.803 96.134 1.00 90.50 298 LEU A C 1
ATOM 2349 O O . LEU A 1 298 ? -62.032 -19.689 96.899 1.00 90.50 298 LEU A O 1
ATOM 2353 N N . GLU A 1 299 ? -60.445 -18.238 96.246 1.00 89.62 299 GLU A N 1
ATOM 2354 C CA . GLU A 1 299 ? -59.525 -18.469 97.359 1.00 89.62 299 GLU A CA 1
ATOM 2355 C C . GLU A 1 299 ? -60.079 -17.877 98.658 1.00 89.62 299 GLU A C 1
ATOM 2357 O O . GLU A 1 299 ? -60.118 -18.579 99.667 1.00 89.62 299 GLU A O 1
ATOM 2362 N N . GLY A 1 300 ? -60.604 -16.649 98.622 1.00 90.56 300 GLY A N 1
ATOM 2363 C CA . GLY A 1 300 ? -61.256 -16.013 99.769 1.00 90.56 300 GLY A CA 1
ATOM 2364 C C . GLY A 1 300 ? -62.477 -16.790 100.266 1.00 90.56 300 GLY A C 1
ATOM 2365 O O . GLY A 1 300 ? -62.589 -17.059 101.459 1.00 90.56 300 GLY A O 1
ATOM 2366 N N . ILE A 1 301 ? -63.350 -17.233 99.354 1.00 91.12 301 ILE A N 1
ATOM 2367 C CA . ILE A 1 301 ? -64.503 -18.083 99.700 1.00 91.12 301 ILE A CA 1
ATOM 2368 C C . ILE A 1 301 ? -64.038 -19.427 100.274 1.00 91.12 301 ILE A C 1
ATOM 2370 O O . ILE A 1 301 ? -64.643 -19.935 101.215 1.00 91.12 301 ILE A O 1
ATOM 2374 N N . ASN A 1 302 ? -62.975 -20.026 99.727 1.00 89.94 302 ASN A N 1
ATOM 2375 C CA . ASN A 1 302 ? -62.416 -21.256 100.293 1.00 89.94 302 ASN A CA 1
ATOM 2376 C C . ASN A 1 302 ? -61.910 -21.046 101.718 1.00 89.94 302 ASN A C 1
ATOM 2378 O O . ASN A 1 302 ? -62.117 -21.916 102.559 1.00 89.94 302 ASN A O 1
ATOM 2382 N N . GLU A 1 303 ? -61.247 -19.926 101.988 1.00 91.69 303 GLU A N 1
ATOM 2383 C CA . GLU A 1 303 ? -60.738 -19.624 103.321 1.00 91.69 303 GLU A CA 1
ATOM 2384 C C . GLU A 1 303 ? -61.877 -19.357 104.310 1.00 91.69 303 GLU A C 1
ATOM 2386 O O . GLU A 1 303 ? -61.865 -19.880 105.421 1.00 91.69 303 GLU A O 1
ATOM 2391 N N . GLU A 1 304 ? -62.928 -18.657 103.882 1.00 92.19 304 GLU A N 1
ATOM 2392 C CA . GLU A 1 304 ? -64.140 -18.477 104.685 1.00 92.19 304 GLU A CA 1
ATOM 2393 C C . GLU A 1 304 ? -64.831 -19.817 104.980 1.00 92.19 304 GLU A C 1
ATOM 2395 O O . GLU A 1 304 ? -65.197 -20.090 106.122 1.00 92.19 304 GLU A O 1
ATOM 2400 N N . LEU A 1 305 ? -64.957 -20.698 103.982 1.00 91.69 305 LEU A N 1
ATOM 2401 C CA . LEU A 1 305 ? -65.493 -22.048 104.179 1.00 91.69 305 LEU A CA 1
ATOM 2402 C C . LEU A 1 305 ? -64.618 -22.885 105.119 1.00 91.69 305 LEU A C 1
ATOM 2404 O O . LEU A 1 305 ? -65.147 -23.683 105.892 1.00 91.69 305 LEU A O 1
ATOM 2408 N N . ARG A 1 306 ? -63.291 -22.719 105.074 1.00 91.19 306 ARG A N 1
ATOM 2409 C CA . ARG A 1 306 ? -62.370 -23.376 106.012 1.00 91.19 306 ARG A CA 1
ATOM 2410 C C . ARG A 1 306 ? -62.564 -22.877 107.435 1.00 91.19 306 ARG A C 1
ATOM 2412 O O . ARG A 1 306 ? -62.678 -23.714 108.321 1.00 91.19 306 ARG A O 1
ATOM 2419 N N . MET A 1 307 ? -62.675 -21.566 107.639 1.00 89.38 307 MET A N 1
ATOM 2420 C CA . MET A 1 307 ? -62.985 -20.996 108.952 1.00 89.38 307 MET A CA 1
ATOM 2421 C C . MET A 1 307 ? -64.339 -21.482 109.472 1.00 89.38 307 MET A C 1
ATOM 2423 O O . MET A 1 307 ? -64.443 -21.890 110.618 1.00 89.38 307 MET A O 1
ATOM 2427 N N . GLN A 1 308 ? -65.373 -21.523 108.627 1.00 91.62 308 GLN A N 1
ATOM 2428 C CA . GLN A 1 308 ? -66.680 -22.054 109.028 1.00 91.62 308 GLN A CA 1
ATOM 2429 C C . GLN A 1 308 ? -66.610 -23.536 109.412 1.00 91.62 308 GLN A C 1
ATOM 2431 O O . GLN A 1 308 ? -67.290 -23.969 110.342 1.00 91.62 308 GLN A O 1
ATOM 2436 N N . LEU A 1 309 ? -65.807 -24.334 108.703 1.00 89.94 309 LEU A N 1
ATOM 2437 C CA . LEU A 1 309 ? -65.560 -25.728 109.070 1.00 89.94 309 LEU A CA 1
ATOM 2438 C C . LEU A 1 309 ? -64.808 -25.845 110.399 1.00 89.94 309 LEU A C 1
ATOM 2440 O O . LEU A 1 309 ? -65.127 -26.744 111.171 1.00 89.94 309 LEU A O 1
ATOM 2444 N N . GLU A 1 310 ? -63.850 -24.957 110.663 1.00 92.75 310 GLU A N 1
ATOM 2445 C CA . GLU A 1 310 ? -63.127 -24.875 111.936 1.00 92.75 310 GLU A CA 1
ATOM 2446 C C . GLU A 1 310 ? -64.072 -24.491 113.083 1.00 92.75 310 GLU A C 1
ATOM 2448 O O . GLU A 1 310 ? -64.180 -25.242 114.046 1.00 92.75 310 GLU A O 1
ATOM 2453 N N . ASP A 1 311 ? -64.879 -23.439 112.927 1.00 91.19 311 ASP A N 1
ATOM 2454 C CA . ASP A 1 311 ? -65.895 -23.028 113.906 1.00 91.19 311 ASP A CA 1
ATOM 2455 C C . ASP A 1 311 ? -66.911 -24.151 114.186 1.00 91.19 311 ASP A C 1
ATOM 2457 O O . ASP A 1 311 ? -67.315 -24.393 115.328 1.00 91.19 311 ASP A O 1
ATOM 2461 N N . HIS A 1 312 ? -67.351 -24.865 113.143 1.00 91.81 312 HIS A N 1
ATOM 2462 C CA . HIS A 1 312 ? -68.231 -26.021 113.300 1.00 91.81 312 HIS A CA 1
ATOM 2463 C C . HIS A 1 312 ? -67.538 -27.194 113.998 1.00 91.81 312 HIS A C 1
ATOM 2465 O O . HIS A 1 312 ? -68.196 -27.895 114.771 1.00 91.81 312 HIS A O 1
ATOM 2471 N N . ALA A 1 313 ? -66.249 -27.419 113.738 1.00 89.81 313 ALA A N 1
ATOM 2472 C CA . ALA A 1 313 ? -65.461 -28.438 114.419 1.00 89.81 313 ALA A CA 1
ATOM 2473 C C . ALA A 1 313 ? -65.279 -28.096 115.904 1.00 89.81 313 ALA A C 1
ATOM 2475 O O . ALA A 1 313 ? -65.496 -28.966 116.744 1.00 89.81 313 ALA A O 1
ATOM 2476 N N . ASP A 1 314 ? -65.002 -26.837 116.240 1.00 90.56 314 ASP A N 1
ATOM 2477 C CA . ASP A 1 314 ? -64.900 -26.355 117.620 1.00 90.56 314 ASP A CA 1
ATOM 2478 C C . ASP A 1 314 ? -66.237 -26.461 118.359 1.00 90.56 314 ASP A C 1
ATOM 2480 O O . ASP A 1 314 ? -66.296 -26.926 119.496 1.00 90.56 314 ASP A O 1
ATOM 2484 N N . ALA A 1 315 ? -67.345 -26.100 117.708 1.00 88.88 315 ALA A N 1
ATOM 2485 C CA . ALA A 1 315 ? -68.679 -26.273 118.279 1.00 88.88 315 ALA A CA 1
ATOM 2486 C C . ALA A 1 315 ? -69.049 -27.755 118.472 1.00 88.88 315 ALA A C 1
ATOM 2488 O O . ALA A 1 315 ? -69.804 -28.091 119.388 1.00 88.88 315 ALA A O 1
ATOM 2489 N N . ALA A 1 316 ? -68.561 -28.646 117.606 1.00 88.00 316 ALA A N 1
ATOM 2490 C CA . ALA A 1 316 ? -68.717 -30.086 117.782 1.00 88.00 316 ALA A CA 1
ATOM 2491 C C . ALA A 1 316 ? -67.860 -30.600 118.946 1.00 88.00 316 ALA A C 1
ATOM 2493 O O . ALA A 1 316 ? -68.377 -31.361 119.757 1.00 88.00 316 ALA A O 1
ATOM 2494 N N . ALA A 1 317 ? -66.618 -30.127 119.079 1.00 89.06 317 ALA A N 1
ATOM 2495 C CA . ALA A 1 317 ? -65.741 -30.448 120.202 1.00 89.06 317 ALA A CA 1
ATOM 2496 C C . ALA A 1 317 ? -66.350 -29.993 121.536 1.00 89.06 317 ALA A C 1
ATOM 2498 O O . ALA A 1 317 ? -66.474 -30.800 122.445 1.00 89.06 317 ALA A O 1
ATOM 2499 N N . GLN A 1 318 ? -66.864 -28.761 121.618 1.00 88.69 318 GLN A N 1
ATOM 2500 C CA . GLN A 1 318 ? -67.581 -28.276 122.805 1.00 88.69 318 GLN A CA 1
ATOM 2501 C C . GLN A 1 318 ? -68.793 -29.147 123.145 1.00 88.69 318 GLN A C 1
ATOM 2503 O O . GLN A 1 318 ? -69.035 -29.438 124.310 1.00 88.69 318 GLN A O 1
ATOM 2508 N N . ARG A 1 319 ? -69.559 -29.595 122.142 1.00 87.88 319 ARG A N 1
ATOM 2509 C CA . ARG A 1 319 ? -70.675 -30.525 122.370 1.00 87.88 319 ARG A CA 1
ATOM 2510 C C . ARG A 1 319 ? -70.221 -31.908 122.817 1.00 87.88 319 ARG A C 1
ATOM 2512 O O . ARG A 1 319 ? -70.947 -32.558 123.564 1.00 87.88 319 ARG A O 1
ATOM 2519 N N . ASP A 1 320 ? -69.085 -32.383 122.321 1.00 86.88 320 ASP A N 1
ATOM 2520 C CA . ASP A 1 320 ? -68.492 -33.646 122.750 1.00 86.88 320 ASP A CA 1
ATOM 2521 C C . ASP A 1 320 ? -67.981 -33.550 124.195 1.00 86.88 320 ASP A C 1
ATOM 2523 O O . ASP A 1 320 ? -68.255 -34.473 124.959 1.00 86.88 320 ASP A O 1
ATOM 2527 N N . ASP A 1 321 ? -67.363 -32.429 124.580 1.00 88.69 321 ASP A N 1
ATOM 2528 C CA . ASP A 1 321 ? -66.948 -32.120 125.954 1.00 88.69 321 ASP A CA 1
ATOM 2529 C C . ASP A 1 321 ? -68.170 -32.009 126.884 1.00 88.69 321 ASP A C 1
ATOM 2531 O O . ASP A 1 321 ? -68.228 -32.674 127.913 1.00 88.69 321 ASP A O 1
ATOM 2535 N N . GLU A 1 322 ? -69.212 -31.261 126.493 1.00 86.50 322 GLU A N 1
ATOM 2536 C CA . GLU A 1 322 ? -70.483 -31.190 127.234 1.00 86.50 322 GLU A CA 1
ATOM 2537 C C . GLU A 1 322 ? -71.134 -32.575 127.370 1.00 86.50 322 GLU A C 1
ATOM 2539 O O . GLU A 1 322 ? -71.707 -32.906 128.408 1.00 86.50 322 GLU A O 1
ATOM 2544 N N . ARG A 1 323 ? -71.068 -33.410 126.325 1.00 87.12 323 ARG A N 1
ATOM 2545 C CA . ARG A 1 323 ? -71.553 -34.793 126.388 1.00 87.12 323 ARG A CA 1
ATOM 2546 C C . ARG A 1 323 ? -70.711 -35.618 127.358 1.00 87.12 323 ARG A C 1
ATOM 2548 O O . ARG A 1 323 ? -71.291 -36.433 128.066 1.00 87.12 323 ARG A O 1
ATOM 2555 N N . GLU A 1 324 ? -69.392 -35.461 127.368 1.00 84.25 324 GLU A N 1
ATOM 2556 C CA . GLU A 1 324 ? -68.497 -36.152 128.301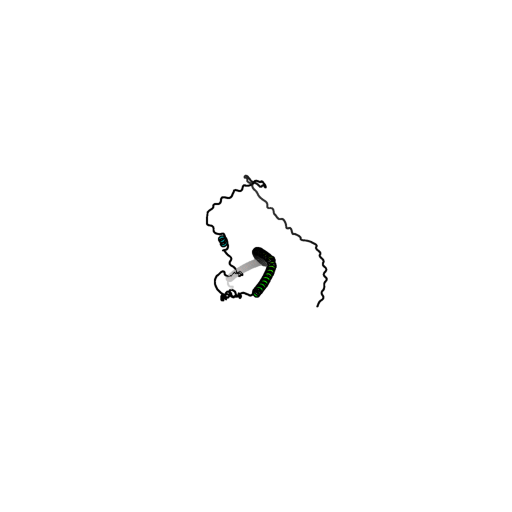 1.00 84.25 324 GLU A CA 1
ATOM 2557 C C . GLU A 1 324 ? -68.777 -35.727 129.746 1.00 84.25 324 GLU A C 1
ATOM 2559 O O . GLU A 1 324 ? -69.008 -36.596 130.579 1.00 84.25 324 GLU A O 1
ATOM 2564 N N . ASP A 1 325 ? -68.928 -34.430 130.017 1.00 83.81 325 ASP A N 1
ATOM 2565 C CA . ASP A 1 325 ? -69.342 -33.905 131.324 1.00 83.81 325 ASP A CA 1
ATOM 2566 C C . ASP A 1 325 ? -70.702 -34.472 131.770 1.00 83.81 325 ASP A C 1
ATOM 2568 O O . ASP A 1 325 ? -70.875 -34.881 132.921 1.00 83.81 325 ASP A O 1
ATOM 2572 N N . LEU A 1 326 ? -71.680 -34.547 130.858 1.00 81.56 326 LEU A N 1
ATOM 2573 C CA . LEU A 1 326 ? -72.984 -35.158 131.137 1.00 81.56 326 LEU A CA 1
ATOM 2574 C C . LEU A 1 326 ? -72.883 -36.671 131.374 1.00 81.56 326 LEU A C 1
ATOM 2576 O O . LEU A 1 326 ? -73.634 -37.209 132.187 1.00 81.56 326 LEU A O 1
ATOM 2580 N N . LEU A 1 327 ? -71.989 -37.376 130.676 1.00 78.06 327 LEU A N 1
ATOM 2581 C CA . LEU A 1 327 ? -71.722 -38.798 130.913 1.00 78.06 327 LEU A CA 1
ATOM 2582 C C . LEU A 1 327 ? -71.059 -39.012 132.278 1.00 78.06 327 LEU A C 1
ATOM 2584 O O . LEU A 1 327 ? -71.484 -39.904 133.007 1.00 78.06 327 LEU A O 1
ATOM 2588 N N . ASP A 1 328 ? -70.107 -38.161 132.654 1.00 79.75 328 ASP A N 1
ATOM 2589 C CA . ASP A 1 328 ? -69.481 -38.119 133.977 1.00 79.75 328 ASP A CA 1
ATOM 2590 C C . ASP A 1 328 ? -70.519 -37.857 135.081 1.00 79.75 328 ASP A C 1
ATOM 2592 O O . ASP A 1 328 ? -70.492 -38.484 136.144 1.00 79.75 328 ASP A O 1
ATOM 2596 N N . GLU A 1 329 ? -71.472 -36.950 134.846 1.00 78.00 329 GLU A N 1
ATOM 2597 C CA . GLU A 1 329 ? -72.578 -36.693 135.771 1.00 78.00 329 GLU A CA 1
ATOM 2598 C C . GLU A 1 329 ? -73.534 -37.894 135.867 1.00 78.00 329 GLU A C 1
ATOM 2600 O O . GLU A 1 329 ? -73.965 -38.248 136.966 1.00 78.00 329 GLU A O 1
ATOM 2605 N N . ILE A 1 330 ? -73.797 -38.592 134.756 1.00 73.19 330 ILE A N 1
ATOM 2606 C CA . ILE A 1 330 ? -74.553 -39.854 134.743 1.00 73.19 330 ILE A CA 1
ATOM 2607 C C . ILE A 1 330 ? -73.800 -40.972 135.486 1.00 73.19 330 ILE A C 1
ATOM 2609 O O . ILE A 1 330 ? -74.434 -41.744 136.204 1.00 73.19 330 ILE A O 1
ATOM 2613 N N . GLU A 1 331 ? -72.473 -41.061 135.370 1.00 71.38 331 GLU A N 1
ATOM 2614 C CA . GLU A 1 331 ? -71.650 -42.070 136.054 1.00 71.38 331 GLU A CA 1
ATOM 2615 C C . GLU A 1 331 ? -71.520 -41.799 137.565 1.00 71.38 331 GLU A C 1
ATOM 2617 O O . GLU A 1 331 ? -71.434 -42.731 138.368 1.00 71.38 331 GLU A O 1
ATOM 2622 N N . ARG A 1 332 ? -71.579 -40.528 137.985 1.00 65.31 332 ARG A N 1
ATOM 2623 C CA . ARG A 1 332 ? -71.604 -40.125 139.404 1.00 65.31 332 ARG A CA 1
ATOM 2624 C C . ARG A 1 332 ? -72.971 -40.298 140.070 1.00 65.31 332 ARG A C 1
ATOM 2626 O O . ARG A 1 332 ? -73.052 -40.212 141.300 1.00 65.31 332 ARG A O 1
ATOM 2633 N N . LEU A 1 333 ? -74.037 -40.553 139.310 1.00 62.69 333 LEU A N 1
ATOM 2634 C CA . LEU A 1 333 ? -75.335 -40.908 139.875 1.00 62.69 333 LEU A CA 1
ATOM 2635 C C . LEU A 1 333 ? -75.327 -42.382 140.327 1.00 62.69 333 LEU A C 1
ATOM 2637 O O . LEU A 1 333 ? -74.934 -43.266 139.566 1.00 62.69 333 LEU A O 1
ATOM 2641 N N . PRO A 1 334 ? -75.773 -42.693 141.559 1.00 60.75 334 PRO A N 1
ATOM 2642 C CA . PRO A 1 334 ? -75.876 -44.076 142.009 1.00 60.75 334 PRO A CA 1
ATOM 2643 C C . PRO A 1 334 ? -76.860 -44.845 141.111 1.00 60.75 334 PRO A C 1
ATOM 2645 O O . PRO A 1 334 ? -77.892 -44.279 140.732 1.00 60.75 334 PRO A O 1
ATOM 2648 N N . PRO A 1 335 ? -76.598 -46.129 140.793 1.00 54.84 335 PRO A N 1
ATOM 2649 C CA . PRO A 1 335 ? -77.555 -46.934 140.052 1.00 54.84 335 PRO A CA 1
ATOM 2650 C C . PRO A 1 335 ? -78.883 -46.936 140.809 1.00 54.84 335 PRO A C 1
ATOM 2652 O O . PRO A 1 335 ? -78.949 -47.274 141.992 1.00 54.84 335 PRO A O 1
ATOM 2655 N N . ALA A 1 336 ? -79.940 -46.507 140.123 1.00 53.53 336 ALA A N 1
ATOM 2656 C CA . ALA A 1 336 ? -81.293 -46.557 140.639 1.00 53.53 336 ALA A CA 1
ATOM 2657 C C . ALA A 1 336 ? -81.743 -48.022 140.738 1.00 53.53 336 ALA A C 1
ATOM 2659 O O . ALA A 1 336 ? -82.261 -48.567 139.763 1.00 53.53 336 ALA A O 1
ATOM 2660 N N . ALA A 1 337 ? -81.494 -48.631 141.902 1.00 44.09 337 ALA A N 1
ATOM 2661 C CA . ALA A 1 337 ? -82.309 -49.621 142.627 1.00 44.09 337 ALA A CA 1
ATOM 2662 C C . ALA A 1 337 ? -81.435 -50.468 143.560 1.00 44.09 337 ALA A C 1
ATOM 2664 O O . ALA A 1 337 ? -80.563 -51.208 143.050 1.00 44.09 337 ALA A O 1
#

pLDDT: mean 71.75, std 23.61, range [33.12, 98.25]

Secondary structure (DSSP, 8-state):
-------------------------------------------------------PPPPPPPPPP---------HHHHHHTTS-S---------TT-----------------------------------HHHHHHHHHHHHHHHHHHHHHHHHHHHHHHHHSSHHHHHHHHHHHHHHHHHHHHHHHHHHHHHHHHHHHHHHHHHHHHHHHHHHHHHHHHHHHHHHHHHHHHHHHHHHHHHHHHHHHHHHHHHHHHHHHHHHHHHHHHHHHHHHHHHHHHHIIIIIHHHHHHHHHHHHHHHHHHHHHHHHHHHHHHHHHHHHHHHHHHHHHSPP--

Sequence (337 aa):
MSSALNSMPDLSIAQSVGNPEFSLGSISSGFSTPARKTNRRVPSTTSATTAPSSAPVSTPSPPPTNRRKEPAMSLSRRLSALNDHDDDIMEEEDVLGTPGAKKKGNDEPETPMPARSAKRAGRASKGAPLTLRDQEKHIDSLKKENFNVKLRVHFLEERLAQLAPDQMDQALKQNINLKIEVQNRGLEIKKLKKLVLELERELERLQKGHGSSRSRERELEEKLDERDREIKELRRKLREGRSDNDAMRELENRNEELEAELGDMRSLLEDNVEEINRLRVLLEGGGNEDIHHKVEELEGINEELRMQLEDHADAAAQRDDEREDLLDEIERLPPAA

InterPro domains:
  IPR012943 Centrosomin, N-terminal motif 1 [PF07989] (131-204)
  IPR042791 CDK5 regulatory subunit-associated protein 2 [PTHR46930] (107-182)